Protein AF-A0A2M9QB81-F1 (afdb_monomer_lite)

Radius of gyration: 26.3 Å; chains: 1; bounding box: 69×44×76 Å

Structure (mmCIF, N/CA/C/O backbone):
data_AF-A0A2M9QB81-F1
#
_entry.id   AF-A0A2M9QB81-F1
#
loop_
_atom_site.group_PDB
_atom_site.id
_atom_site.type_symbol
_atom_site.label_atom_id
_atom_site.label_alt_id
_atom_site.label_comp_id
_atom_site.label_asym_id
_atom_site.label_entity_id
_atom_site.label_seq_id
_atom_site.pdbx_PDB_ins_code
_atom_site.Cartn_x
_atom_site.Cartn_y
_atom_site.Cartn_z
_atom_site.occupancy
_atom_site.B_iso_or_equiv
_atom_site.auth_seq_id
_atom_site.auth_comp_id
_atom_site.auth_asym_id
_atom_site.auth_atom_id
_atom_site.pdbx_PDB_model_num
ATOM 1 N N . ARG A 1 1 ? -14.649 -1.436 15.393 1.00 75.50 1 ARG A N 1
ATOM 2 C CA . ARG A 1 1 ? -15.082 -0.091 15.858 1.00 75.50 1 ARG A CA 1
ATOM 3 C C . ARG A 1 1 ? -16.187 -0.180 16.901 1.00 75.50 1 ARG A C 1
ATOM 5 O O . ARG A 1 1 ? -16.113 0.525 17.888 1.00 75.50 1 ARG A O 1
ATOM 12 N N . LEU A 1 2 ? -17.167 -1.060 16.696 1.00 81.94 2 LEU A N 1
ATOM 13 C CA . LEU A 1 2 ? -18.312 -1.219 17.592 1.00 81.94 2 LEU A CA 1
ATOM 14 C C . LEU A 1 2 ? -18.062 -2.147 18.799 1.00 81.94 2 LEU A C 1
ATOM 16 O O . LEU A 1 2 ? -18.855 -2.160 19.727 1.00 81.94 2 LEU A O 1
ATOM 20 N N . PHE A 1 3 ? -16.963 -2.905 18.811 1.00 85.12 3 PHE A N 1
ATOM 21 C CA . PHE A 1 3 ? -16.611 -3.804 19.916 1.00 85.12 3 PHE A CA 1
ATOM 22 C C . PHE A 1 3 ? -16.380 -3.049 21.229 1.00 85.12 3 PHE A C 1
ATOM 24 O O . PHE A 1 3 ? -15.648 -2.057 21.244 1.00 85.12 3 PHE A O 1
ATOM 31 N N . ASN A 1 4 ? -16.994 -3.543 22.310 1.00 84.81 4 ASN A N 1
ATOM 32 C CA . ASN A 1 4 ? -17.009 -2.948 23.651 1.00 84.81 4 ASN A CA 1
ATOM 33 C C . ASN A 1 4 ? -17.589 -1.523 23.715 1.00 84.81 4 ASN A C 1
ATOM 35 O O . ASN A 1 4 ? -17.267 -0.770 24.631 1.00 84.81 4 ASN A O 1
ATOM 39 N N . GLN A 1 5 ? -18.427 -1.136 22.751 1.00 87.12 5 GLN A N 1
ATOM 40 C CA . GLN A 1 5 ? -19.124 0.151 22.761 1.00 87.12 5 GLN A CA 1
ATOM 41 C C . GLN A 1 5 ? -20.593 -0.032 23.153 1.00 87.12 5 GLN A C 1
ATOM 43 O O . GLN A 1 5 ? -21.190 -1.075 22.877 1.00 87.12 5 GLN A O 1
ATOM 48 N N . THR A 1 6 ? -21.183 0.993 23.768 1.00 89.12 6 THR A N 1
ATOM 49 C CA . THR A 1 6 ? -22.606 1.013 24.134 1.00 89.12 6 THR A CA 1
ATOM 50 C C . THR A 1 6 ? -23.411 1.708 23.046 1.00 89.12 6 THR A C 1
ATOM 52 O O . THR A 1 6 ? -23.137 2.861 22.708 1.00 89.12 6 THR A O 1
ATOM 55 N N . ILE A 1 7 ? -24.420 1.034 22.500 1.00 90.44 7 ILE A N 1
ATOM 56 C CA . ILE A 1 7 ? -25.218 1.589 21.400 1.00 90.44 7 ILE A CA 1
ATOM 57 C C . ILE A 1 7 ? -26.216 2.633 21.928 1.00 90.44 7 ILE A C 1
ATOM 59 O O . ILE A 1 7 ? -26.860 2.425 22.958 1.00 90.44 7 ILE A O 1
ATOM 63 N N . ALA A 1 8 ? -26.367 3.748 21.208 1.00 87.75 8 ALA A N 1
ATOM 64 C CA . ALA A 1 8 ? -27.282 4.842 21.554 1.00 87.75 8 ALA A CA 1
ATOM 65 C C . ALA A 1 8 ? -28.624 4.812 20.793 1.00 87.75 8 ALA A C 1
ATOM 67 O O . ALA A 1 8 ? -29.540 5.571 21.121 1.00 87.75 8 ALA A O 1
ATOM 68 N N . GLU A 1 9 ? -28.776 3.919 19.818 1.00 87.94 9 GLU A N 1
ATOM 69 C CA . GLU A 1 9 ? -30.016 3.659 19.083 1.00 87.94 9 GLU A CA 1
ATOM 70 C C . GLU A 1 9 ? -30.376 2.165 19.067 1.00 87.94 9 GLU A C 1
ATOM 72 O O . GLU A 1 9 ? -29.519 1.300 19.202 1.00 87.94 9 GLU A O 1
ATOM 77 N N . THR A 1 10 ? -31.658 1.841 18.933 1.00 87.25 10 THR A N 1
ATOM 78 C CA . THR A 1 10 ? -32.076 0.444 18.766 1.00 87.25 10 THR A CA 1
ATOM 79 C C . THR A 1 10 ? -31.781 0.022 17.331 1.00 87.25 10 THR A C 1
ATOM 81 O O . THR A 1 10 ? -32.256 0.668 16.396 1.00 87.25 10 THR A O 1
ATOM 84 N N . LEU A 1 11 ? -31.001 -1.044 17.152 1.00 84.81 11 LEU A N 1
ATOM 85 C CA . LEU A 1 11 ? -30.723 -1.607 15.833 1.00 84.81 11 LEU A CA 1
ATOM 86 C C . LEU A 1 11 ? -31.844 -2.579 15.475 1.00 84.81 11 LEU A C 1
ATOM 88 O O . LEU A 1 11 ? -32.078 -3.557 16.188 1.00 84.81 11 LEU A O 1
ATOM 92 N N . VAL A 1 12 ? -32.533 -2.283 14.380 1.00 83.81 12 VAL A N 1
ATOM 93 C CA . VAL A 1 12 ? -33.692 -3.033 13.896 1.00 83.81 12 VAL A CA 1
ATOM 94 C C . VAL A 1 12 ? -33.377 -3.548 12.501 1.00 83.81 12 VAL A C 1
ATOM 96 O O . VAL A 1 12 ? -32.765 -2.831 11.706 1.00 83.81 12 VAL A O 1
ATOM 99 N N . ASP A 1 13 ? -33.784 -4.780 12.217 1.00 80.12 13 ASP A N 1
ATOM 100 C CA . ASP A 1 13 ? -33.736 -5.327 10.865 1.00 80.12 13 ASP A CA 1
ATOM 101 C C . ASP A 1 13 ? -34.737 -4.570 9.964 1.00 80.12 13 ASP A C 1
ATOM 103 O O . ASP A 1 13 ? -35.932 -4.530 10.282 1.00 80.12 13 ASP A O 1
ATOM 107 N N . PRO A 1 14 ? -34.286 -3.948 8.858 1.00 74.88 14 PRO A N 1
ATOM 108 C CA . PRO A 1 14 ? -35.162 -3.201 7.961 1.00 74.88 14 PRO A CA 1
ATOM 109 C C . PRO A 1 14 ? -36.231 -4.057 7.259 1.00 74.88 14 PRO A C 1
ATOM 111 O O . PRO A 1 14 ? -37.248 -3.497 6.850 1.00 74.88 14 PRO A O 1
ATOM 114 N N . GLU A 1 15 ? -36.047 -5.377 7.116 1.00 75.56 15 GLU A N 1
ATOM 115 C CA . GLU A 1 15 ? -37.027 -6.257 6.459 1.00 75.56 15 GLU A CA 1
ATOM 116 C C . GLU A 1 15 ? -38.029 -6.873 7.440 1.00 75.56 15 GLU A C 1
ATOM 118 O O . GLU A 1 15 ? -39.235 -6.873 7.182 1.00 75.56 15 GLU A O 1
ATOM 123 N N . THR A 1 16 ? -37.543 -7.418 8.557 1.00 78.38 16 THR A N 1
ATOM 124 C CA . THR A 1 16 ? -38.387 -8.150 9.519 1.00 78.38 16 THR A CA 1
ATOM 125 C C . THR A 1 16 ? -38.951 -7.255 10.621 1.00 78.38 16 THR A C 1
ATOM 127 O O . THR A 1 16 ? -39.954 -7.603 11.246 1.00 78.38 16 THR A O 1
ATOM 130 N N . GLY A 1 17 ? -38.336 -6.093 10.865 1.00 77.69 17 GLY A N 1
ATOM 131 C CA . GLY A 1 17 ? -38.674 -5.225 11.991 1.00 77.69 17 GLY A CA 1
ATOM 132 C C . GLY A 1 17 ? -38.262 -5.799 13.351 1.00 77.69 17 GLY A C 1
ATOM 133 O O . GLY A 1 17 ? -38.634 -5.238 14.384 1.00 77.69 17 GLY A O 1
ATOM 134 N N . GLU A 1 18 ? -37.515 -6.907 13.379 1.00 81.75 18 GLU A N 1
ATOM 135 C CA . GLU A 1 18 ? -37.026 -7.502 14.618 1.00 81.75 18 GLU A CA 1
ATOM 136 C C . GLU A 1 18 ? -35.927 -6.638 15.247 1.00 81.75 18 GLU A C 1
ATOM 138 O O . GLU A 1 18 ? -35.040 -6.103 14.574 1.00 81.75 18 GLU A O 1
ATOM 143 N N . ILE A 1 19 ? -35.982 -6.499 16.573 1.00 83.44 19 ILE A N 1
ATOM 144 C CA . ILE A 1 19 ? -34.957 -5.790 17.339 1.00 83.44 19 ILE A CA 1
ATOM 145 C C . ILE A 1 19 ? -33.743 -6.706 17.460 1.00 83.44 19 ILE A C 1
ATOM 147 O O . ILE A 1 19 ? -33.761 -7.696 18.190 1.00 83.44 19 ILE A O 1
ATOM 151 N N . LEU A 1 20 ? -32.669 -6.348 16.763 1.00 81.94 20 LEU A N 1
ATOM 152 C CA . LEU A 1 20 ? -31.406 -7.078 16.819 1.00 81.94 20 LEU A CA 1
ATOM 153 C C . LEU A 1 20 ? -30.617 -6.695 18.071 1.00 81.94 20 LEU A C 1
ATOM 155 O O . LEU A 1 20 ? -30.036 -7.561 18.729 1.00 81.94 20 LEU A O 1
ATOM 159 N N . VAL A 1 21 ? -30.614 -5.401 18.413 1.00 84.12 21 VAL A N 1
ATOM 160 C CA . VAL A 1 21 ? -30.001 -4.893 19.645 1.00 84.12 21 VAL A CA 1
ATOM 161 C C . VAL A 1 21 ? -30.782 -3.722 20.215 1.00 84.12 21 VAL A C 1
ATOM 163 O O . VAL A 1 21 ? -31.077 -2.753 19.515 1.00 84.12 21 VAL A O 1
ATOM 166 N N . GLU A 1 22 ? -31.047 -3.780 21.516 1.00 87.00 22 GLU A N 1
ATOM 167 C CA . GLU A 1 22 ? -31.675 -2.692 22.256 1.00 87.00 22 GLU A CA 1
ATOM 168 C C . GLU A 1 22 ? -30.690 -1.561 22.570 1.00 87.00 22 GLU A C 1
ATOM 170 O O . GLU A 1 22 ? -29.509 -1.782 22.871 1.00 87.00 22 GLU A O 1
ATOM 175 N N . LYS A 1 23 ? -31.205 -0.329 22.558 1.00 89.25 23 LYS A N 1
ATOM 176 C CA . LYS A 1 23 ? -30.485 0.857 23.023 1.00 89.25 23 LYS A CA 1
ATOM 177 C C . LYS A 1 23 ? -29.924 0.638 24.435 1.00 89.25 23 LYS A C 1
ATOM 179 O O . LYS A 1 23 ? -30.629 0.181 25.327 1.00 89.25 23 LYS A O 1
ATOM 184 N N . GLY A 1 24 ? -28.666 1.020 24.649 1.00 84.19 24 GLY A N 1
ATOM 185 C CA . GLY A 1 24 ? -27.976 0.876 25.934 1.00 84.19 24 GLY A CA 1
ATOM 186 C C . GLY A 1 24 ? -27.266 -0.467 26.127 1.00 84.19 24 GLY A C 1
ATOM 187 O O . GLY A 1 24 ? -26.578 -0.645 27.130 1.00 84.19 24 GLY A O 1
ATOM 188 N N . THR A 1 25 ? -27.373 -1.394 25.172 1.00 87.19 25 THR A N 1
ATOM 189 C CA . THR A 1 25 ? -26.645 -2.668 25.224 1.00 87.19 25 THR A CA 1
ATOM 190 C C . THR A 1 25 ? -25.172 -2.465 24.867 1.00 87.19 25 THR A C 1
ATOM 192 O O . THR A 1 25 ? -24.841 -1.747 23.917 1.00 87.19 25 THR A O 1
ATOM 195 N N . VAL A 1 26 ? -24.282 -3.126 25.611 1.00 87.81 26 VAL A N 1
ATOM 196 C CA . VAL A 1 26 ? -22.847 -3.195 25.300 1.00 87.81 26 VAL A CA 1
ATOM 197 C C . VAL A 1 26 ? -22.604 -4.270 24.242 1.00 87.81 26 VAL A C 1
ATOM 199 O O . VAL A 1 26 ? -23.099 -5.395 24.336 1.00 87.81 26 VAL A O 1
ATOM 202 N N . LEU A 1 27 ? -21.840 -3.922 23.210 1.00 86.19 27 LEU A N 1
ATOM 203 C CA . LEU A 1 27 ? -21.525 -4.823 22.108 1.00 86.19 27 LEU A CA 1
ATOM 204 C C . LEU A 1 27 ? -20.349 -5.748 22.427 1.00 86.19 27 LEU A C 1
ATOM 206 O O . LEU A 1 27 ? -19.190 -5.458 22.117 1.00 86.19 27 LEU A O 1
ATOM 210 N N . ASP A 1 28 ? -20.687 -6.899 22.997 1.00 87.69 28 ASP A N 1
ATOM 211 C CA . ASP A 1 28 ? -19.790 -8.038 23.152 1.00 87.69 28 ASP A CA 1
ATOM 212 C C . ASP A 1 28 ? -19.596 -8.807 21.835 1.00 87.69 28 ASP A C 1
ATOM 214 O O . ASP A 1 28 ? -20.345 -8.679 20.867 1.00 87.69 28 ASP A O 1
ATOM 218 N N . ARG A 1 29 ? -18.614 -9.715 21.812 1.00 86.19 29 ARG A N 1
ATOM 219 C CA . ARG A 1 29 ? -18.322 -10.546 20.631 1.00 86.19 29 ARG A CA 1
ATOM 220 C C . ARG A 1 29 ? -19.540 -11.339 20.140 1.00 86.19 29 ARG A C 1
ATOM 222 O O . ARG A 1 29 ? -19.782 -11.409 18.947 1.00 86.19 29 ARG A O 1
ATOM 229 N N . ARG A 1 30 ? -20.346 -11.878 21.062 1.00 85.94 30 ARG A N 1
ATOM 230 C CA . ARG A 1 30 ? -21.544 -12.670 20.729 1.00 85.94 30 ARG A CA 1
ATOM 231 C C . ARG A 1 30 ? -22.653 -11.845 20.085 1.00 85.94 30 ARG A C 1
ATOM 233 O O . ARG A 1 30 ? -23.376 -12.372 19.248 1.00 85.94 30 ARG A O 1
ATOM 240 N N . THR A 1 31 ? -22.847 -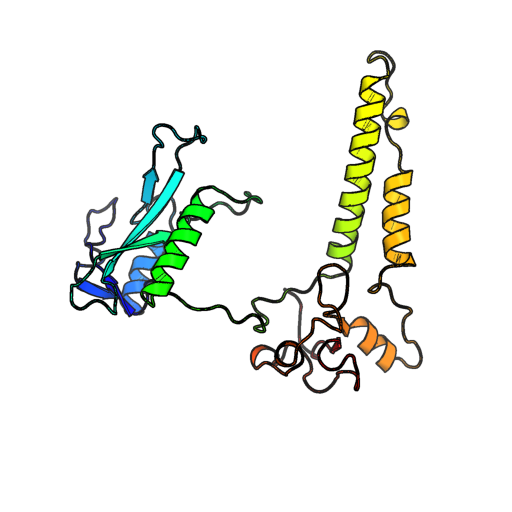10.602 20.524 1.00 84.19 31 THR A N 1
ATOM 241 C CA . THR A 1 31 ? -23.852 -9.719 19.924 1.00 84.19 31 THR A CA 1
ATOM 242 C C . THR A 1 31 ? -23.349 -9.213 18.580 1.00 84.19 31 THR A C 1
ATOM 244 O O . THR A 1 31 ? -24.099 -9.244 17.616 1.00 84.19 31 THR A O 1
ATOM 247 N N . LEU A 1 32 ? -22.062 -8.884 18.462 1.00 84.00 32 LEU A N 1
ATOM 248 C CA . LEU A 1 32 ? -21.451 -8.519 17.183 1.00 84.00 32 LEU A CA 1
ATOM 249 C C . LEU A 1 32 ? -21.516 -9.623 16.131 1.00 84.00 32 LEU A C 1
ATOM 251 O O . LEU A 1 32 ? -21.903 -9.330 15.008 1.00 84.00 32 LEU A O 1
ATOM 255 N N . ASP A 1 33 ? -21.225 -10.875 16.488 1.00 84.25 33 ASP A N 1
ATOM 256 C CA . ASP A 1 33 ? -21.319 -12.007 15.554 1.00 84.25 33 ASP A CA 1
ATOM 257 C C . ASP A 1 33 ? -22.746 -12.188 15.001 1.00 84.25 33 ASP A C 1
ATOM 259 O O . ASP A 1 33 ? -22.918 -12.647 13.876 1.00 84.25 33 ASP A O 1
ATOM 263 N N . LYS A 1 34 ? -23.778 -11.782 15.757 1.00 83.56 34 LYS A N 1
ATOM 264 C CA . LYS A 1 34 ? -25.171 -11.785 15.281 1.00 83.56 34 LYS A CA 1
ATOM 265 C C . LYS A 1 34 ? -25.481 -10.635 14.324 1.00 83.56 34 LYS A C 1
ATOM 267 O O . LYS A 1 34 ? -26.315 -10.807 13.446 1.00 83.56 34 LYS A O 1
ATOM 272 N N . ILE A 1 35 ? -24.860 -9.473 14.517 1.00 82.38 35 ILE A N 1
ATOM 273 C CA . ILE A 1 35 ? -25.171 -8.243 13.770 1.00 82.38 35 ILE A CA 1
ATOM 274 C C . ILE A 1 35 ? -24.294 -8.120 12.518 1.00 82.38 35 ILE A C 1
ATOM 276 O O . ILE A 1 35 ? -24.725 -7.519 11.544 1.00 82.38 35 ILE A O 1
ATOM 280 N N . LEU A 1 36 ? -23.088 -8.700 12.519 1.00 82.12 36 LEU A N 1
ATOM 281 C CA . LEU A 1 36 ? -22.122 -8.647 11.413 1.00 82.12 36 LEU A CA 1
ATOM 282 C C . LEU A 1 36 ? -22.736 -8.957 10.035 1.00 82.12 36 LEU A C 1
ATOM 284 O O . LEU A 1 36 ? -22.554 -8.132 9.140 1.00 82.12 36 LEU A O 1
ATOM 288 N N . PRO A 1 37 ? -23.534 -10.033 9.858 1.00 81.50 37 PRO A N 1
ATOM 289 C CA . PRO A 1 37 ? -24.179 -10.313 8.573 1.00 81.50 37 PRO A CA 1
ATOM 290 C C . PRO A 1 37 ? -25.080 -9.169 8.086 1.00 81.50 37 PRO A C 1
ATOM 292 O O . PRO A 1 37 ? -25.107 -8.860 6.901 1.00 81.50 37 PRO A O 1
ATOM 295 N N . TYR A 1 38 ? -25.768 -8.495 9.010 1.00 80.38 38 TYR A N 1
ATOM 296 C CA . TYR A 1 38 ? -26.649 -7.363 8.720 1.00 80.38 38 TYR A CA 1
ATOM 297 C C . TYR A 1 38 ? -25.905 -6.027 8.592 1.00 80.38 38 TYR A C 1
ATOM 299 O O . TYR A 1 38 ? -26.511 -5.020 8.244 1.00 80.38 38 TYR A O 1
ATOM 307 N N . LEU A 1 39 ? -24.614 -5.964 8.924 1.00 77.88 39 LEU A N 1
ATOM 308 C CA . LEU A 1 39 ? -23.788 -4.778 8.675 1.00 77.88 39 LEU A CA 1
ATOM 309 C C . LEU A 1 39 ? -23.098 -4.850 7.321 1.00 77.88 39 LEU A C 1
ATOM 311 O O . LEU A 1 39 ? -22.909 -3.801 6.715 1.00 77.88 39 LEU A O 1
ATOM 315 N N . GLU A 1 40 ? -22.721 -6.057 6.896 1.00 75.06 40 GLU A N 1
ATOM 316 C CA . GLU A 1 40 ? -21.954 -6.327 5.677 1.00 75.06 40 GLU A CA 1
ATOM 317 C C . GLU A 1 40 ? -22.821 -6.432 4.419 1.00 75.06 40 GLU A C 1
ATOM 319 O O . GLU A 1 40 ? -22.333 -6.165 3.322 1.00 75.06 40 GLU A O 1
ATOM 324 N N . ASP A 1 41 ? -24.099 -6.795 4.552 1.00 71.50 41 ASP A N 1
ATOM 325 C CA . ASP A 1 41 ? -25.004 -6.877 3.408 1.00 71.50 41 ASP A CA 1
ATOM 326 C C . ASP A 1 41 ? -25.420 -5.472 2.945 1.00 71.50 41 ASP A C 1
ATOM 328 O O . ASP A 1 41 ? -26.253 -4.809 3.563 1.00 71.50 41 ASP A O 1
ATOM 332 N N . SER A 1 42 ? -24.853 -5.011 1.830 1.00 61.06 42 SER A N 1
ATOM 333 C CA . SER A 1 42 ? -25.139 -3.698 1.239 1.00 61.06 42 SER A CA 1
ATOM 334 C C . SER A 1 42 ? -26.583 -3.536 0.759 1.00 61.06 42 SER A C 1
ATOM 336 O O . SER A 1 42 ? -27.043 -2.407 0.591 1.00 61.06 42 SER A O 1
ATOM 338 N N . SER A 1 43 ? -27.320 -4.637 0.577 1.00 57.97 43 SER A N 1
ATOM 339 C CA . SER A 1 43 ? -28.720 -4.615 0.141 1.00 57.97 43 SER A CA 1
ATOM 340 C C . SER A 1 43 ? -29.729 -4.577 1.296 1.00 57.97 43 SER A C 1
ATOM 342 O O . SER A 1 43 ? -30.829 -4.053 1.126 1.00 57.97 43 SER A O 1
ATOM 344 N N . LYS A 1 44 ? -29.347 -5.081 2.478 1.00 59.19 44 LYS A N 1
ATOM 345 C CA . LYS A 1 44 ? -30.213 -5.240 3.670 1.00 59.19 44 LYS A CA 1
ATOM 346 C C . LYS A 1 44 ? -29.631 -4.601 4.927 1.00 59.19 44 LYS A C 1
ATOM 348 O O . LYS A 1 44 ? -30.041 -4.894 6.050 1.00 59.19 44 LYS A O 1
ATOM 353 N N . GLY A 1 45 ? -28.625 -3.764 4.732 1.00 64.88 45 GLY A N 1
ATOM 354 C CA . GLY A 1 45 ? -27.739 -3.377 5.800 1.00 64.88 45 GLY A CA 1
ATOM 355 C C . GLY A 1 45 ? -28.367 -2.404 6.789 1.00 64.88 45 GLY A C 1
ATOM 356 O O . GLY A 1 45 ? -29.100 -1.478 6.432 1.00 64.88 45 GLY A O 1
ATOM 357 N N . ILE A 1 46 ? -28.028 -2.565 8.063 1.00 71.75 46 ILE A N 1
ATOM 358 C CA . ILE A 1 46 ? -28.462 -1.658 9.126 1.00 71.75 46 ILE A CA 1
ATOM 359 C C . ILE A 1 46 ? -27.709 -0.329 9.006 1.00 71.75 46 ILE A C 1
ATOM 361 O O . ILE A 1 46 ? -26.490 -0.294 8.811 1.00 71.75 46 ILE A O 1
ATOM 365 N N . GLY A 1 47 ? -28.433 0.779 9.180 1.00 72.81 47 GLY A N 1
ATOM 366 C CA . GLY A 1 47 ? -27.842 2.112 9.324 1.00 72.81 47 GLY A CA 1
ATOM 367 C C . GLY A 1 47 ? -27.432 2.784 8.013 1.00 72.81 47 GLY A C 1
ATOM 368 O O . GLY A 1 47 ? -26.763 3.816 8.059 1.00 72.81 47 GLY A O 1
ATOM 369 N N . TYR A 1 48 ? -27.831 2.248 6.858 1.00 82.38 48 TYR A N 1
ATOM 370 C CA . TYR A 1 48 ? -27.608 2.899 5.569 1.00 82.38 48 TYR A CA 1
ATOM 371 C C . TYR A 1 48 ? -28.479 4.148 5.443 1.00 82.38 48 TYR A C 1
ATOM 373 O O . TYR A 1 48 ? -29.682 4.135 5.711 1.00 82.38 48 TYR A O 1
ATOM 381 N N . ARG A 1 49 ? -27.852 5.257 5.061 1.00 81.81 49 ARG A N 1
ATOM 382 C CA . ARG A 1 49 ? -28.506 6.543 4.838 1.00 81.81 49 ARG A CA 1
ATOM 383 C C . ARG A 1 49 ? -27.990 7.148 3.547 1.00 81.81 49 ARG A C 1
ATOM 385 O O . ARG A 1 49 ? -26.782 7.264 3.347 1.00 81.81 49 ARG A O 1
ATOM 392 N N . THR A 1 50 ? -28.922 7.576 2.710 1.00 83.81 50 THR A N 1
ATOM 393 C CA . THR A 1 50 ? -28.629 8.320 1.489 1.00 83.81 50 THR A CA 1
ATOM 394 C C . THR A 1 50 ? -28.647 9.804 1.816 1.00 83.81 50 THR A C 1
ATOM 396 O O . THR A 1 50 ? -29.647 10.328 2.307 1.00 83.81 50 THR A O 1
ATOM 399 N N . LEU A 1 51 ? -27.519 10.473 1.608 1.00 79.94 51 LEU A N 1
ATOM 400 C CA . LEU A 1 51 ? -27.381 11.906 1.805 1.00 79.94 51 LEU A CA 1
ATOM 401 C C . LEU A 1 51 ? -27.510 12.615 0.459 1.00 79.94 51 LEU A C 1
ATOM 403 O O . LEU A 1 51 ? -26.573 12.610 -0.340 1.00 79.94 51 LEU A O 1
ATOM 407 N N . SER A 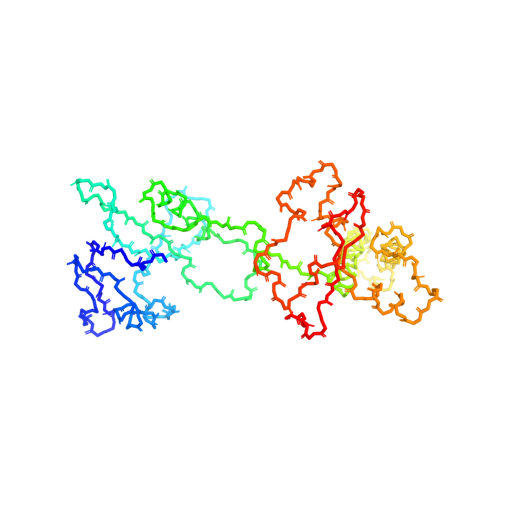1 52 ? -28.653 13.263 0.254 1.00 77.44 52 SER A N 1
ATOM 408 C CA . SER A 1 52 ? -28.865 14.200 -0.846 1.00 77.44 52 SER A CA 1
ATOM 409 C C . SER A 1 52 ? -28.257 15.555 -0.491 1.00 77.44 52 SER A C 1
ATOM 411 O O . SER A 1 52 ? -28.631 16.169 0.517 1.00 77.44 52 SER A O 1
ATOM 413 N N . GLN A 1 53 ? -27.303 16.028 -1.290 1.00 68.75 53 GLN A N 1
ATOM 414 C CA . GLN A 1 53 ? -26.631 17.303 -1.043 1.00 68.75 53 GLN A CA 1
ATOM 415 C C . GLN A 1 53 ? -27.482 18.467 -1.563 1.00 68.75 53 GLN A C 1
ATOM 417 O O . GLN A 1 53 ? -27.926 18.465 -2.705 1.00 68.75 53 GLN A O 1
ATOM 422 N N . VAL A 1 54 ? -27.675 19.502 -0.742 1.00 67.25 54 VAL A N 1
ATOM 423 C CA . VAL A 1 54 ? -28.314 20.756 -1.171 1.00 67.25 54 VAL A CA 1
ATOM 424 C C . VAL A 1 54 ? -27.233 21.829 -1.274 1.00 67.25 54 VAL A C 1
ATOM 426 O O . VAL A 1 54 ? -26.667 22.233 -0.261 1.00 67.25 54 VAL A O 1
ATOM 429 N N . GLY A 1 55 ? -26.927 22.275 -2.497 1.00 67.44 55 GLY A N 1
ATOM 430 C CA . GLY A 1 55 ? -25.881 23.277 -2.758 1.00 67.44 55 GLY A CA 1
ATOM 431 C C . GLY A 1 55 ? -24.444 22.734 -2.741 1.00 67.44 55 GLY A C 1
ATOM 432 O O . GLY A 1 55 ? -23.506 23.509 -2.562 1.00 67.44 55 GLY A O 1
ATOM 433 N N . GLY A 1 56 ? -24.274 21.416 -2.891 1.00 66.56 56 GLY A N 1
ATOM 434 C CA . GLY A 1 56 ? -22.971 20.761 -3.029 1.00 66.56 56 GLY A CA 1
ATOM 435 C C . GLY A 1 56 ? -22.400 20.852 -4.449 1.00 66.56 56 GLY A C 1
ATOM 436 O O . GLY A 1 56 ? -23.099 21.201 -5.395 1.00 66.56 56 GLY A O 1
ATOM 437 N N . VAL A 1 57 ? -21.109 20.536 -4.590 1.00 69.62 57 VAL A N 1
ATOM 438 C CA . VAL A 1 57 ? -20.423 20.423 -5.898 1.00 69.62 57 VAL A CA 1
ATOM 439 C C . VAL A 1 57 ? -20.725 19.079 -6.571 1.00 69.62 57 VAL A C 1
ATOM 441 O O . VAL A 1 57 ? -20.586 18.947 -7.781 1.00 69.62 57 VAL A O 1
ATOM 444 N N . LEU A 1 58 ? -21.104 18.075 -5.780 1.00 71.81 58 LEU A N 1
ATOM 445 C CA . LEU A 1 58 ? -21.459 16.749 -6.266 1.00 71.81 58 LEU A CA 1
ATOM 446 C C . LEU A 1 58 ? -22.942 16.723 -6.629 1.00 71.81 58 LEU A C 1
ATOM 448 O O . LEU A 1 58 ? -23.778 17.171 -5.846 1.00 71.81 58 LEU A O 1
ATOM 452 N N . GLU A 1 59 ? -23.231 16.194 -7.812 1.00 70.00 59 GLU A N 1
ATOM 453 C CA . GLU A 1 59 ? -24.596 16.039 -8.324 1.00 70.00 59 GLU A CA 1
ATOM 454 C C . GLU A 1 59 ? -25.234 14.722 -7.857 1.00 70.00 59 GLU A C 1
ATOM 456 O O . GLU A 1 59 ? -26.455 14.641 -7.751 1.00 70.00 59 GLU A O 1
ATOM 461 N N . ASP A 1 60 ? -24.410 13.723 -7.521 1.00 82.12 60 ASP A N 1
ATOM 462 C CA . ASP A 1 60 ? -24.861 12.392 -7.118 1.00 82.12 60 ASP A CA 1
ATOM 463 C C . ASP A 1 60 ? -25.079 12.271 -5.602 1.00 82.12 60 ASP A C 1
ATOM 465 O O . ASP A 1 60 ? -24.334 12.822 -4.779 1.00 82.12 60 ASP A O 1
ATOM 469 N N . ASP A 1 61 ? -26.083 11.474 -5.236 1.00 83.75 61 ASP A N 1
ATOM 470 C CA . ASP A 1 61 ? -26.371 11.115 -3.853 1.00 83.75 61 ASP A CA 1
ATOM 471 C C . ASP A 1 61 ? -25.260 10.238 -3.257 1.00 83.75 61 ASP A C 1
ATOM 473 O O . ASP A 1 61 ? -24.725 9.334 -3.901 1.00 83.75 61 ASP A O 1
ATOM 477 N N . VAL A 1 62 ? -24.935 10.472 -1.981 1.00 85.12 62 VAL A N 1
ATOM 478 C CA . VAL A 1 62 ? -23.888 9.716 -1.277 1.00 85.12 62 VAL A CA 1
ATOM 479 C C . VAL A 1 62 ? -24.518 8.781 -0.257 1.00 85.12 62 VAL A C 1
ATOM 481 O O . VAL A 1 62 ? -25.162 9.219 0.696 1.00 85.12 62 VAL A O 1
ATOM 484 N N . THR A 1 63 ? -24.289 7.483 -0.416 1.00 86.50 63 THR A N 1
ATOM 485 C CA . THR A 1 63 ? -24.689 6.468 0.561 1.00 86.50 63 THR A CA 1
ATOM 486 C C . THR A 1 63 ? -23.620 6.313 1.635 1.00 86.50 63 THR A C 1
ATOM 488 O O . THR A 1 63 ? -22.458 6.048 1.331 1.00 86.50 63 THR A O 1
ATOM 491 N N . ILE A 1 64 ? -24.010 6.446 2.901 1.00 87.69 64 ILE A N 1
ATOM 492 C CA . ILE A 1 64 ? -23.146 6.180 4.055 1.00 87.69 64 ILE A CA 1
ATOM 493 C C . ILE A 1 64 ? -23.830 5.214 5.016 1.00 87.69 64 ILE A C 1
ATOM 495 O O . ILE A 1 64 ? -25.054 5.185 5.114 1.00 87.69 64 ILE A O 1
ATOM 499 N N . GLN A 1 65 ? -23.040 4.468 5.780 1.00 88.62 65 GLN A N 1
ATOM 500 C CA . GLN A 1 65 ? -23.546 3.699 6.914 1.00 88.62 65 GLN A CA 1
ATOM 501 C C . GLN A 1 65 ? -23.282 4.501 8.190 1.00 88.62 65 GLN A C 1
ATOM 503 O O . GLN A 1 65 ? -22.160 4.945 8.402 1.00 88.62 65 GLN A O 1
ATOM 508 N N . SER A 1 66 ? -24.281 4.739 9.034 1.00 89.19 66 SER A N 1
ATOM 509 C CA . SER A 1 66 ? -24.123 5.522 10.264 1.00 89.19 66 SER A CA 1
ATOM 510 C C . SER A 1 66 ? -24.803 4.831 11.434 1.00 89.19 66 SER A C 1
ATOM 512 O O . SER A 1 66 ? -25.993 4.529 11.355 1.00 89.19 66 SER A O 1
ATOM 514 N N . ILE A 1 67 ? -24.043 4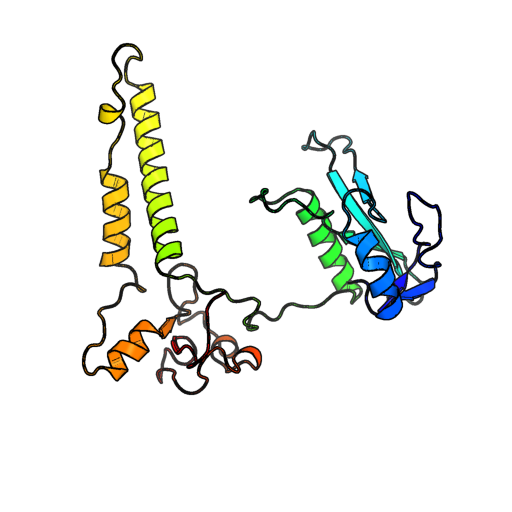.603 12.507 1.00 89.50 67 ILE A N 1
ATOM 515 C CA . ILE A 1 67 ? -24.519 3.982 13.748 1.00 89.50 67 ILE A CA 1
ATOM 516 C C . ILE A 1 67 ? -24.200 4.891 14.928 1.00 89.50 67 ILE A C 1
ATOM 518 O O . ILE A 1 67 ? -23.072 5.370 15.068 1.00 89.50 67 ILE A O 1
ATOM 522 N N . LYS A 1 68 ? -25.180 5.106 15.803 1.00 91.00 68 LYS A N 1
ATOM 523 C CA . LYS A 1 68 ? -25.016 5.925 17.006 1.00 91.00 68 LYS A CA 1
ATOM 524 C C . LYS A 1 68 ? -24.538 5.116 18.202 1.00 91.00 68 LYS A C 1
ATOM 526 O O . LYS A 1 68 ? -25.151 4.117 18.577 1.00 91.00 68 LYS A O 1
ATOM 531 N N . ILE A 1 69 ? -23.505 5.608 18.877 1.00 90.94 69 ILE A N 1
ATOM 532 C CA . ILE A 1 69 ? -23.030 5.053 20.149 1.00 90.94 69 ILE A CA 1
ATOM 533 C C . ILE A 1 69 ? -22.898 6.145 21.209 1.00 90.94 69 ILE A C 1
ATOM 535 O O . ILE A 1 69 ? -22.858 7.335 20.894 1.00 90.94 69 ILE A O 1
ATOM 539 N N . TYR A 1 70 ? -22.802 5.735 22.467 1.00 90.12 70 TYR A N 1
ATOM 540 C CA . TYR A 1 70 ? -22.427 6.622 23.560 1.00 90.12 70 TYR A CA 1
ATOM 541 C C . TYR A 1 70 ? -20.908 6.763 23.643 1.00 90.12 70 TYR A C 1
ATOM 543 O O . TYR A 1 70 ? -20.185 5.768 23.606 1.00 90.12 70 TYR A O 1
ATOM 551 N N . ALA A 1 71 ? -20.419 7.998 23.771 1.00 85.94 71 ALA A N 1
ATOM 552 C CA . ALA A 1 71 ? -18.999 8.261 23.966 1.00 85.94 71 ALA A CA 1
ATOM 553 C C . ALA A 1 71 ? -18.520 7.668 25.312 1.00 85.94 71 ALA A C 1
ATOM 555 O O . ALA A 1 71 ? -19.057 8.048 26.354 1.00 85.94 71 ALA A O 1
ATOM 556 N N . PRO A 1 72 ? -17.482 6.807 25.338 1.00 81.38 72 PRO A N 1
ATOM 557 C CA . PRO A 1 72 ? -17.037 6.128 26.564 1.00 81.38 72 PRO A CA 1
ATOM 558 C C . PRO A 1 72 ? -16.559 7.058 27.684 1.00 81.38 72 PRO A C 1
ATOM 560 O O . PRO A 1 72 ? -16.564 6.679 28.851 1.00 81.38 72 PRO A O 1
ATOM 563 N N . LYS A 1 73 ? -16.089 8.257 27.323 1.00 70.69 73 LYS A N 1
ATOM 564 C CA . LYS A 1 73 ? -15.393 9.186 28.224 1.00 70.69 73 LYS A CA 1
ATOM 565 C C . LYS A 1 73 ? -16.266 10.351 28.709 1.00 70.69 73 LYS A C 1
ATOM 567 O O . LYS A 1 73 ? -15.776 11.189 29.457 1.00 70.69 73 LYS A O 1
ATOM 572 N N . ASP A 1 74 ? -17.516 10.447 28.258 1.00 72.12 74 ASP A N 1
ATOM 573 C CA . ASP A 1 74 ? -18.376 11.594 28.560 1.00 72.12 74 ASP A CA 1
ATOM 574 C C . ASP A 1 74 ? -19.409 11.233 29.639 1.00 72.12 74 ASP A C 1
ATOM 576 O O . ASP A 1 74 ? -20.293 10.404 29.411 1.00 72.12 74 ASP A O 1
ATOM 580 N N . GLU A 1 75 ? -19.317 11.866 30.814 1.00 63.06 75 GLU A N 1
ATOM 581 C CA . GLU A 1 75 ? -20.289 11.701 31.911 1.00 63.06 75 GLU A CA 1
ATOM 582 C C . GLU A 1 75 ? -21.705 12.131 31.488 1.00 63.06 75 GLU A C 1
ATOM 584 O O . GLU A 1 75 ? -22.694 11.660 32.047 1.00 63.06 75 GLU A O 1
ATOM 589 N N . ALA A 1 76 ? -21.813 12.972 30.453 1.00 67.06 76 ALA A N 1
ATOM 590 C CA . ALA A 1 76 ? -23.076 13.459 29.911 1.00 67.06 76 ALA A CA 1
ATOM 591 C C . ALA A 1 76 ? -23.761 12.498 28.915 1.00 67.06 76 ALA A C 1
ATOM 593 O O . ALA A 1 76 ? -24.738 12.897 28.284 1.00 67.06 76 ALA A O 1
ATOM 594 N N . GLN A 1 77 ? -23.267 11.261 28.735 1.00 73.12 77 GLN A N 1
ATOM 595 C CA . GLN A 1 77 ? -23.802 10.292 27.759 1.00 73.12 77 GLN A CA 1
ATOM 596 C C . GLN A 1 77 ? -23.952 10.893 26.352 1.00 73.12 77 GLN A C 1
ATOM 598 O O . GLN A 1 77 ? -24.985 10.760 25.690 1.00 73.12 77 GLN A O 1
ATOM 603 N N . LYS A 1 78 ? -22.917 11.590 25.878 1.00 84.81 78 LYS A N 1
ATOM 604 C CA . LYS A 1 78 ? -22.950 12.219 24.559 1.00 84.81 78 LYS A CA 1
ATOM 605 C C . LYS A 1 78 ? -23.070 11.163 23.457 1.00 84.81 78 LYS A C 1
ATOM 607 O O . LYS A 1 78 ? -22.243 10.255 23.365 1.00 84.81 78 LYS A O 1
ATOM 612 N N . GLU A 1 79 ? -24.085 11.308 22.607 1.00 89.88 79 GLU A N 1
ATOM 613 C CA . GLU A 1 79 ? -24.259 10.478 21.414 1.00 89.88 79 GLU A CA 1
ATOM 614 C C . GLU A 1 79 ? -23.262 10.909 20.327 1.00 89.88 79 GLU A C 1
ATOM 616 O O . GLU A 1 79 ? -23.166 12.091 19.983 1.00 89.88 79 GLU A O 1
ATOM 621 N N . ILE A 1 80 ? -22.525 9.946 19.776 1.00 89.94 80 ILE A N 1
ATOM 622 C CA . ILE A 1 80 ? -21.602 10.141 18.654 1.00 89.94 80 ILE A CA 1
ATOM 623 C C . ILE A 1 80 ? -21.980 9.218 17.495 1.00 89.94 80 ILE A C 1
ATOM 625 O O . ILE A 1 80 ? -22.479 8.110 17.695 1.00 89.94 80 ILE A O 1
ATOM 629 N N . ASN A 1 81 ? -21.726 9.683 16.271 1.00 90.50 81 ASN A N 1
ATOM 630 C CA . ASN A 1 81 ? -22.022 8.935 15.054 1.00 90.50 81 ASN A CA 1
ATOM 631 C C . ASN A 1 81 ? -20.756 8.225 14.561 1.00 90.50 81 ASN A C 1
ATOM 633 O O . ASN A 1 81 ? -19.744 8.860 14.250 1.00 90.50 81 ASN A O 1
ATOM 637 N N . ILE A 1 82 ? -20.825 6.906 14.425 1.00 90.12 82 ILE A N 1
ATOM 638 C CA . ILE A 1 82 ? -19.822 6.120 13.714 1.00 90.12 82 ILE A CA 1
ATOM 639 C C . ILE A 1 82 ? -20.266 6.005 12.267 1.00 90.12 82 ILE A C 1
ATOM 641 O O . ILE A 1 82 ? -21.235 5.314 11.968 1.00 90.12 82 ILE A O 1
ATOM 645 N N . ILE A 1 83 ? -19.523 6.669 11.385 1.00 90.00 83 ILE A N 1
ATOM 646 C CA . ILE A 1 83 ? -19.753 6.622 9.944 1.00 90.00 83 ILE A CA 1
ATOM 647 C C . ILE A 1 83 ? -18.842 5.556 9.319 1.00 90.00 83 ILE A C 1
ATOM 649 O O . ILE A 1 83 ? -17.640 5.478 9.603 1.00 90.00 83 ILE A O 1
ATOM 653 N N . GLY A 1 84 ? -19.446 4.709 8.497 1.00 87.12 84 GLY A N 1
ATOM 654 C CA . GLY A 1 84 ? -18.841 3.669 7.688 1.00 87.12 84 GLY A CA 1
ATOM 655 C C . GLY A 1 84 ? -19.068 3.931 6.201 1.00 87.12 84 GLY A C 1
ATOM 656 O O . GLY A 1 84 ? -20.014 4.606 5.794 1.00 87.12 84 GLY A O 1
ATOM 657 N N . ASN A 1 85 ? -18.192 3.344 5.393 1.00 86.69 85 ASN A N 1
ATOM 658 C CA . ASN A 1 85 ? -18.076 3.601 3.961 1.00 86.69 85 ASN A CA 1
ATOM 659 C C . ASN A 1 85 ? -19.039 2.766 3.090 1.00 86.69 85 ASN A C 1
ATOM 661 O O . ASN A 1 85 ? -18.759 2.521 1.927 1.00 86.69 85 ASN A O 1
ATOM 665 N N . ALA A 1 86 ? -20.138 2.266 3.663 1.00 79.75 86 ALA A N 1
ATOM 666 C CA . ALA A 1 86 ? -21.227 1.600 2.939 1.00 79.75 86 ALA A CA 1
ATOM 667 C C . ALA A 1 86 ? -20.845 0.415 2.011 1.00 79.75 86 ALA A C 1
ATOM 669 O O . ALA A 1 86 ? -21.647 0.056 1.159 1.00 79.75 86 ALA A O 1
ATOM 670 N N . TYR A 1 87 ? -19.683 -0.224 2.207 1.00 78.69 87 TYR A N 1
ATOM 671 C CA . TYR A 1 87 ? -19.212 -1.397 1.446 1.00 78.69 87 TYR A CA 1
ATOM 672 C C . TYR A 1 87 ? -19.204 -1.185 -0.081 1.00 78.69 87 TYR A C 1
ATOM 674 O O . TYR A 1 87 ? -20.048 -1.694 -0.813 1.00 78.69 87 TYR A O 1
ATOM 682 N N . ILE A 1 88 ? -18.217 -0.419 -0.550 1.00 83.81 88 ILE A N 1
ATOM 683 C CA . ILE A 1 88 ? -17.973 -0.139 -1.973 1.00 83.81 88 ILE A CA 1
ATOM 684 C C . ILE A 1 88 ? -17.454 -1.391 -2.698 1.00 83.81 88 ILE A C 1
ATOM 686 O O . ILE A 1 88 ? -16.698 -2.174 -2.124 1.00 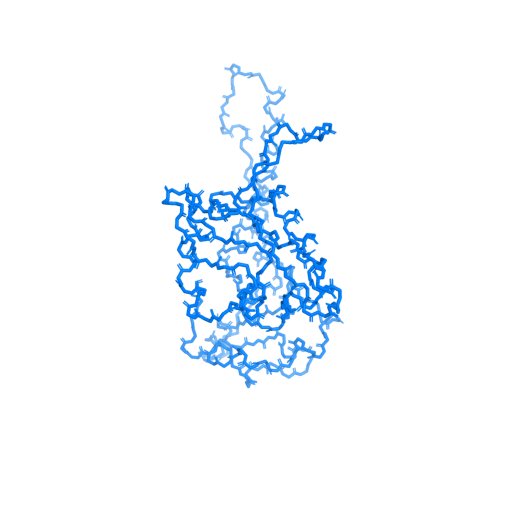83.81 88 ILE A O 1
ATOM 690 N N . ASP A 1 89 ? -17.832 -1.540 -3.970 1.00 85.75 89 ASP A N 1
ATOM 691 C CA . ASP A 1 89 ? -17.346 -2.589 -4.873 1.00 85.75 89 ASP A CA 1
ATOM 692 C C . ASP A 1 89 ? -15.825 -2.485 -5.134 1.00 85.75 89 ASP A C 1
ATOM 694 O O . ASP A 1 89 ? -15.274 -1.396 -5.320 1.00 85.75 89 ASP A O 1
ATOM 698 N N . GLU A 1 90 ? -15.144 -3.630 -5.210 1.00 87.31 90 GLU A N 1
ATOM 699 C CA . GLU A 1 90 ? -13.707 -3.747 -5.485 1.00 87.31 90 GLU A CA 1
ATOM 700 C C . GLU A 1 90 ? -13.308 -3.247 -6.888 1.00 87.31 90 GLU A C 1
ATOM 702 O O . GLU A 1 90 ? -12.129 -2.967 -7.150 1.00 87.31 90 GLU A O 1
ATOM 707 N N . GLU A 1 91 ? -14.266 -3.113 -7.809 1.00 92.50 91 GLU A N 1
ATOM 708 C CA . GLU A 1 91 ? -14.025 -2.528 -9.133 1.00 92.50 91 GLU A CA 1
ATOM 709 C C . GLU A 1 91 ? -13.648 -1.038 -9.068 1.00 92.50 91 GLU A C 1
ATOM 711 O O . GLU A 1 91 ? -12.901 -0.541 -9.926 1.00 92.50 91 GLU A O 1
ATOM 716 N N . VAL A 1 92 ? -14.110 -0.328 -8.035 1.00 89.94 92 VAL A N 1
ATOM 717 C CA . VAL A 1 92 ? -13.841 1.096 -7.833 1.00 89.94 92 VAL A CA 1
ATOM 718 C C . VAL A 1 92 ? -12.417 1.279 -7.302 1.00 89.94 92 VAL A C 1
ATOM 720 O O . VAL A 1 92 ? -12.082 0.925 -6.177 1.00 89.94 92 VAL A O 1
ATOM 723 N N . LYS A 1 93 ? -11.536 1.857 -8.130 1.00 92.00 93 LYS A N 1
ATOM 724 C CA . LYS A 1 93 ? -10.091 2.018 -7.836 1.00 92.00 93 LYS A CA 1
ATOM 725 C C . LYS A 1 93 ? -9.676 3.455 -7.523 1.00 92.00 93 LYS A C 1
ATOM 727 O O . LYS A 1 93 ? -8.493 3.794 -7.612 1.00 92.00 93 LYS A O 1
ATOM 732 N N . ASN A 1 94 ? -10.638 4.316 -7.220 1.00 91.38 94 ASN A N 1
ATOM 733 C CA . ASN A 1 94 ? -10.432 5.711 -6.854 1.00 91.38 94 ASN A CA 1
ATOM 734 C C . ASN A 1 94 ? -11.145 6.029 -5.534 1.00 91.38 94 ASN A C 1
ATOM 736 O O . ASN A 1 94 ? -11.967 5.258 -5.053 1.00 91.38 94 ASN A O 1
ATOM 740 N N . ILE A 1 95 ? -10.767 7.153 -4.925 1.00 91.56 95 ILE A N 1
ATOM 741 C CA . ILE A 1 95 ? -11.394 7.619 -3.689 1.00 91.56 95 ILE A CA 1
ATOM 742 C C . ILE A 1 95 ? -12.819 8.095 -3.970 1.00 91.56 95 ILE A C 1
ATOM 744 O O . ILE A 1 95 ? -13.057 8.795 -4.958 1.00 91.56 95 ILE A O 1
ATOM 748 N N . THR A 1 96 ? -13.742 7.760 -3.078 1.00 89.12 96 THR A N 1
ATOM 749 C CA . THR A 1 96 ? -15.138 8.185 -3.153 1.00 89.12 96 THR A CA 1
ATOM 750 C C . THR A 1 96 ? -15.454 9.248 -2.095 1.00 89.12 96 THR A C 1
ATOM 752 O O . THR A 1 96 ? -14.752 9.368 -1.085 1.00 89.12 96 THR A O 1
ATOM 755 N N . PRO A 1 97 ? -16.520 10.046 -2.274 1.00 88.38 97 PRO A N 1
ATOM 756 C CA . PRO A 1 97 ? -16.940 11.016 -1.260 1.00 88.38 97 PRO A CA 1
ATOM 757 C C . PRO A 1 97 ? -17.281 10.375 0.098 1.00 88.38 97 PRO A C 1
ATOM 759 O O . PRO A 1 97 ? -17.016 10.971 1.146 1.00 88.38 97 PRO A O 1
ATOM 762 N N . ALA A 1 98 ? -17.826 9.152 0.091 1.00 88.56 98 ALA A N 1
ATOM 763 C CA . ALA A 1 98 ? -18.167 8.402 1.300 1.00 88.56 98 ALA A CA 1
ATOM 764 C C . ALA A 1 98 ? -16.925 8.049 2.143 1.00 88.56 98 ALA A C 1
ATOM 766 O O . ALA A 1 98 ? -16.984 8.124 3.379 1.00 88.56 98 ALA A O 1
ATOM 767 N N . ASP A 1 99 ? -15.781 7.777 1.498 1.00 91.00 99 ASP A N 1
ATOM 768 C CA . ASP A 1 99 ? -14.504 7.522 2.176 1.00 91.00 99 ASP A CA 1
ATOM 769 C C . ASP A 1 99 ? -14.076 8.724 3.020 1.00 91.00 99 ASP A C 1
ATOM 771 O O . ASP A 1 99 ? -13.667 8.585 4.174 1.00 91.00 99 ASP A O 1
ATOM 775 N N . VAL A 1 100 ? -14.194 9.927 2.449 1.00 90.56 100 VAL A N 1
ATOM 776 C CA . VAL A 1 100 ? -13.753 11.175 3.084 1.00 90.56 100 VAL A CA 1
ATOM 777 C C . VAL A 1 100 ? -14.601 11.480 4.316 1.00 90.56 100 VAL A C 1
ATOM 779 O O . VAL A 1 100 ? -14.054 11.756 5.385 1.00 90.56 100 VAL A O 1
ATOM 782 N N . LEU A 1 101 ? -15.927 11.368 4.199 1.00 89.75 101 LEU A N 1
ATOM 783 C CA . LEU A 1 101 ? -16.844 11.558 5.328 1.00 89.75 101 LEU A CA 1
ATOM 784 C C . LEU A 1 101 ? -16.572 10.544 6.446 1.00 89.75 101 LEU A C 1
ATOM 786 O O . LEU A 1 101 ? -16.501 10.912 7.621 1.00 89.75 101 LEU A O 1
ATOM 790 N N . SER A 1 102 ? -16.352 9.281 6.077 1.00 91.69 102 SER A N 1
ATOM 791 C CA . SER A 1 102 ? -16.019 8.211 7.019 1.00 91.69 102 SER A CA 1
ATOM 792 C C . SER A 1 102 ? -14.672 8.446 7.709 1.00 91.69 102 SER A C 1
ATOM 794 O O . SER A 1 102 ? -14.544 8.201 8.908 1.00 91.69 102 SER A O 1
ATOM 796 N N . SER A 1 103 ? -13.669 8.946 6.981 1.00 93.31 103 SER A N 1
ATOM 797 C CA . SER A 1 103 ? -12.334 9.252 7.506 1.00 93.31 103 SER A CA 1
ATOM 798 C C . SER A 1 103 ? -12.365 10.399 8.520 1.00 93.31 103 SER A C 1
ATOM 800 O O . SER A 1 103 ? -11.844 10.261 9.629 1.00 93.31 103 SER A O 1
ATOM 802 N N . VAL A 1 104 ? -13.052 11.500 8.196 1.00 93.19 104 VAL A N 1
ATOM 803 C CA . VAL A 1 104 ? -13.226 12.638 9.114 1.00 93.19 104 VAL A CA 1
ATOM 804 C C . VAL A 1 104 ? -14.038 12.227 10.345 1.00 93.19 104 VAL A C 1
ATOM 806 O O . VAL A 1 104 ? -13.666 12.558 11.472 1.00 93.19 104 VAL A O 1
ATOM 809 N N . GLY A 1 105 ? -15.107 11.447 10.155 1.00 91.81 105 GLY A N 1
ATOM 810 C CA . GLY A 1 105 ? -15.877 10.875 11.260 1.00 91.81 105 GLY A CA 1
ATOM 811 C C . GLY A 1 105 ? -15.018 9.992 12.169 1.00 91.81 105 GLY A C 1
ATOM 812 O O . GLY A 1 105 ? -15.078 10.114 13.391 1.00 91.81 105 GLY A O 1
ATOM 813 N N . TYR A 1 106 ? -14.161 9.147 11.589 1.00 92.88 106 TYR A N 1
ATOM 814 C CA . TYR A 1 106 ? -13.221 8.321 12.348 1.00 92.88 106 TYR A CA 1
ATOM 815 C C . TYR A 1 106 ? -12.225 9.168 13.150 1.00 92.88 106 TYR A C 1
ATOM 817 O O . TYR A 1 106 ? -11.994 8.882 14.322 1.00 92.88 106 TYR A O 1
ATOM 825 N N . PHE A 1 107 ? -11.697 10.247 12.568 1.00 93.38 107 PHE A N 1
ATOM 826 C CA . PHE A 1 107 ? -10.790 11.161 13.264 1.00 93.38 107 PHE A CA 1
ATOM 827 C C . PHE A 1 107 ? -11.438 11.803 14.500 1.00 93.38 107 PHE A C 1
ATOM 829 O O . PHE A 1 107 ? -10.831 11.836 15.570 1.00 93.38 107 PHE A O 1
ATOM 836 N N . PHE A 1 108 ? -12.692 12.255 14.398 1.00 91.81 108 PHE A N 1
ATOM 837 C CA . PHE A 1 108 ? -13.415 12.767 15.566 1.00 91.81 108 PHE A CA 1
ATOM 838 C C . PHE A 1 108 ? -13.697 11.679 16.604 1.00 91.81 108 PHE A C 1
ATOM 840 O O . PHE A 1 108 ? -13.571 11.931 17.800 1.00 91.81 108 PHE A O 1
ATOM 847 N N . ASN A 1 109 ? -14.017 10.461 16.170 1.00 91.00 109 ASN A N 1
ATOM 848 C CA . ASN A 1 109 ? -14.248 9.337 17.077 1.00 91.00 109 ASN A CA 1
ATOM 849 C C . ASN A 1 109 ? -12.982 8.936 17.855 1.00 91.00 109 ASN A C 1
ATOM 851 O O . ASN A 1 109 ? -13.078 8.587 19.033 1.00 91.00 109 ASN A O 1
ATOM 855 N N . LEU A 1 110 ? -11.790 9.090 17.267 1.00 91.06 110 LEU A N 1
ATOM 856 C CA . LEU A 1 110 ? -10.521 8.885 17.975 1.00 91.06 110 LEU A CA 1
ATOM 857 C C . LEU A 1 110 ? -10.331 9.854 19.153 1.00 91.06 110 LEU A C 1
ATOM 859 O O . LEU A 1 110 ? -9.802 9.445 20.187 1.00 91.06 110 LEU A O 1
ATOM 863 N N . LEU A 1 111 ? -10.808 11.103 19.057 1.00 89.00 111 LEU A N 1
ATOM 864 C CA . LEU A 1 111 ? -10.774 12.057 20.182 1.00 89.00 111 LEU A CA 1
ATOM 865 C C . LEU A 1 111 ? -11.604 11.562 21.377 1.00 89.00 111 LEU A C 1
ATOM 867 O O . LEU A 1 111 ? -11.272 11.848 22.528 1.00 89.00 111 LEU A O 1
ATOM 871 N N . TYR A 1 112 ? -12.647 10.777 21.102 1.00 88.31 112 TYR A N 1
ATOM 872 C CA . TYR A 1 112 ? -13.487 10.107 22.095 1.00 88.31 112 TYR A CA 1
ATOM 873 C C . TYR A 1 112 ? -12.976 8.711 22.490 1.00 88.31 112 TYR A C 1
ATOM 875 O O . TYR A 1 112 ? -13.686 7.983 23.177 1.00 88.31 112 TYR A O 1
ATOM 883 N N . GLN A 1 113 ? -11.750 8.340 22.094 1.00 86.38 113 GLN A N 1
ATOM 884 C CA . GLN A 1 113 ? -11.142 7.019 22.322 1.00 86.38 113 GLN A CA 1
ATOM 885 C C . GLN A 1 113 ? -11.916 5.855 21.684 1.00 86.38 113 GLN A C 1
ATOM 887 O O . GLN A 1 113 ? -11.816 4.709 22.121 1.00 86.38 113 GLN A O 1
ATOM 892 N N . VAL A 1 114 ? -12.664 6.134 20.615 1.00 87.75 114 VAL A N 1
ATOM 893 C CA . VAL A 1 114 ? -13.371 5.122 19.830 1.00 87.75 114 VAL A CA 1
ATOM 894 C C . VAL A 1 114 ? -12.613 4.884 18.530 1.00 87.75 114 VAL A C 1
ATOM 896 O O . VAL A 1 114 ? -12.764 5.607 17.547 1.00 87.75 114 VAL A O 1
ATOM 899 N N . GLY A 1 115 ? -11.788 3.840 18.529 1.00 87.44 115 GLY A N 1
ATOM 900 C CA . GLY A 1 115 ? -10.939 3.461 17.404 1.00 87.44 115 GLY A CA 1
ATOM 901 C C . GLY A 1 115 ? -9.603 2.901 17.880 1.00 87.44 115 GLY A C 1
ATOM 902 O O . GLY A 1 115 ? -9.336 2.841 19.077 1.00 87.44 115 GLY A O 1
ATOM 903 N N . ALA A 1 116 ? -8.775 2.476 16.934 1.00 89.31 116 ALA A N 1
ATOM 904 C CA . ALA A 1 116 ? -7.397 2.072 17.181 1.00 89.31 116 ALA A CA 1
ATOM 905 C C . ALA A 1 116 ? -6.447 2.969 16.383 1.00 89.31 116 ALA A C 1
ATOM 907 O O . ALA A 1 116 ? -6.804 3.453 15.304 1.00 89.31 116 ALA A O 1
ATOM 908 N N . THR A 1 117 ? -5.258 3.196 16.936 1.00 90.62 117 THR A N 1
ATOM 909 C CA . THR A 1 117 ? -4.130 3.805 16.231 1.00 90.62 117 THR A CA 1
ATOM 910 C C . THR A 1 117 ? -3.378 2.736 15.456 1.00 90.62 117 THR A C 1
ATOM 912 O O . THR A 1 117 ? -3.156 1.643 15.980 1.00 90.62 117 THR A O 1
ATOM 915 N N . ASP A 1 118 ? -2.959 3.066 14.240 1.00 92.00 118 ASP A N 1
ATOM 916 C CA . ASP A 1 118 ? -2.218 2.135 13.400 1.00 92.00 118 ASP A CA 1
ATOM 917 C C . ASP A 1 118 ? -0.735 2.106 13.773 1.00 92.00 118 ASP A C 1
ATOM 919 O O . ASP A 1 118 ? -0.106 3.138 14.010 1.00 92.00 118 ASP A O 1
ATOM 923 N N . ASP A 1 119 ? -0.179 0.900 13.786 1.00 92.00 119 ASP A N 1
ATOM 924 C CA . ASP A 1 119 ? 1.248 0.654 13.948 1.00 92.00 119 ASP A CA 1
ATOM 925 C C . ASP A 1 119 ? 1.920 0.627 12.567 1.00 92.00 119 ASP A C 1
ATOM 927 O O . ASP A 1 119 ? 1.639 -0.241 11.733 1.00 92.00 119 ASP A O 1
ATOM 931 N N . ILE A 1 120 ? 2.795 1.598 12.307 1.00 90.31 120 ILE A N 1
ATOM 932 C CA . ILE A 1 120 ? 3.454 1.801 11.007 1.00 90.31 120 ILE A CA 1
ATOM 933 C C . ILE A 1 120 ? 4.430 0.651 10.683 1.00 90.31 120 ILE A C 1
ATOM 935 O O . ILE A 1 120 ? 4.693 0.352 9.509 1.00 90.31 120 ILE A O 1
ATOM 939 N N . ASP A 1 121 ? 4.956 -0.026 11.704 1.00 91.12 121 ASP A N 1
ATOM 940 C CA . ASP A 1 121 ? 5.975 -1.066 11.559 1.00 91.12 121 ASP A CA 1
ATOM 941 C C . ASP A 1 121 ? 5.373 -2.469 11.442 1.00 91.12 121 ASP A C 1
ATOM 943 O O . ASP A 1 121 ? 6.035 -3.413 10.992 1.00 91.12 121 ASP A O 1
ATOM 947 N N . HIS A 1 122 ? 4.080 -2.612 11.740 1.00 94.31 122 HIS A N 1
ATOM 948 C CA . HIS A 1 122 ? 3.369 -3.863 11.555 1.00 94.31 122 HIS A CA 1
ATOM 949 C C . HIS A 1 122 ? 3.399 -4.312 10.080 1.00 94.31 122 HIS A C 1
ATOM 951 O O . HIS A 1 122 ? 2.985 -3.584 9.179 1.00 94.31 122 HIS A O 1
ATOM 957 N N . LEU A 1 123 ? 3.815 -5.559 9.804 1.00 92.44 123 LEU A N 1
ATOM 958 C CA . LEU A 1 123 ? 3.892 -6.091 8.434 1.00 92.44 123 LEU A CA 1
ATOM 959 C C . LEU A 1 123 ? 2.540 -6.167 7.711 1.00 92.44 123 LEU A C 1
ATOM 961 O O . LEU A 1 123 ? 2.517 -6.296 6.496 1.00 92.44 123 LEU A O 1
ATOM 965 N N . GLY A 1 124 ? 1.420 -6.057 8.425 1.00 92.94 124 GLY A N 1
ATOM 966 C CA . GLY A 1 124 ? 0.103 -5.861 7.803 1.00 92.94 124 GLY A CA 1
ATOM 967 C C . GLY A 1 124 ? -0.022 -4.528 7.052 1.00 92.94 124 GLY A C 1
ATOM 968 O O . GLY A 1 124 ? -0.752 -4.454 6.071 1.00 92.94 124 GLY A O 1
ATOM 969 N N . ASN A 1 125 ? 0.744 -3.512 7.459 1.00 92.88 125 ASN A N 1
ATOM 970 C CA . ASN A 1 125 ? 0.759 -2.174 6.866 1.00 92.88 125 ASN A CA 1
ATOM 971 C C . ASN A 1 125 ? 1.930 -1.975 5.889 1.00 92.88 125 ASN A C 1
ATOM 973 O O . ASN A 1 125 ? 2.053 -0.931 5.249 1.00 92.88 125 ASN A O 1
ATOM 977 N N . ARG A 1 126 ? 2.793 -2.988 5.735 1.00 91.81 126 ARG A N 1
ATOM 978 C CA . ARG A 1 126 ? 3.939 -2.973 4.822 1.00 91.81 126 ARG A CA 1
ATOM 979 C C . ARG A 1 126 ? 3.757 -4.036 3.746 1.00 91.81 126 ARG A C 1
ATOM 981 O O . ARG A 1 126 ? 3.611 -5.216 4.037 1.00 91.81 126 ARG A O 1
ATOM 988 N N . ARG A 1 127 ? 3.819 -3.631 2.478 1.00 93.38 127 ARG A N 1
ATOM 989 C CA . ARG A 1 127 ? 3.622 -4.523 1.326 1.00 93.38 127 ARG A CA 1
ATOM 990 C C . ARG A 1 127 ? 4.886 -4.633 0.484 1.00 93.38 127 ARG A C 1
ATOM 992 O O . ARG A 1 127 ? 5.578 -3.644 0.248 1.00 93.38 127 ARG A O 1
ATOM 999 N N . LEU A 1 128 ? 5.154 -5.837 -0.017 1.00 92.69 128 LEU A N 1
ATOM 1000 C CA . LEU A 1 128 ? 6.234 -6.085 -0.966 1.00 92.69 128 LEU A CA 1
ATOM 1001 C C . LEU A 1 128 ? 5.805 -5.725 -2.386 1.00 92.69 128 LEU A C 1
ATOM 1003 O O . LEU A 1 128 ? 4.728 -6.106 -2.838 1.00 92.69 128 LEU A O 1
ATOM 1007 N N . ARG A 1 129 ? 6.687 -5.028 -3.103 1.00 93.62 129 ARG A N 1
ATOM 1008 C CA . ARG A 1 129 ? 6.555 -4.785 -4.541 1.00 93.62 129 ARG A CA 1
ATOM 1009 C C . ARG A 1 129 ? 7.580 -5.629 -5.279 1.00 93.62 129 ARG A C 1
ATOM 1011 O O . ARG A 1 129 ? 8.776 -5.350 -5.225 1.00 93.62 129 ARG A O 1
ATOM 1018 N N . SER A 1 130 ? 7.112 -6.670 -5.954 1.00 92.75 130 SER A N 1
ATOM 1019 C CA . SER A 1 130 ? 7.966 -7.526 -6.780 1.00 92.75 130 SER A CA 1
ATOM 1020 C C . SER A 1 130 ? 8.321 -6.852 -8.108 1.00 92.75 130 SER A C 1
ATOM 1022 O O . SER A 1 130 ? 7.721 -5.851 -8.507 1.00 92.75 130 SER A O 1
ATOM 1024 N N . VAL A 1 131 ? 9.268 -7.450 -8.839 1.00 92.56 131 VAL A N 1
ATOM 1025 C CA . VAL A 1 131 ? 9.710 -6.963 -10.156 1.00 92.56 131 VAL A CA 1
ATOM 1026 C C . VAL A 1 131 ? 8.551 -6.737 -11.133 1.00 92.56 131 VAL A C 1
ATOM 1028 O O . VAL A 1 131 ? 8.576 -5.758 -11.870 1.00 92.56 131 VAL A O 1
ATOM 1031 N N . GLY A 1 132 ? 7.513 -7.581 -11.099 1.00 93.00 132 GLY A N 1
ATOM 1032 C CA . GLY A 1 132 ? 6.339 -7.452 -11.967 1.00 93.00 132 GLY A CA 1
ATOM 1033 C C . GLY A 1 132 ? 5.582 -6.137 -11.763 1.00 93.00 132 GLY A C 1
ATOM 1034 O O . GLY A 1 132 ? 5.342 -5.418 -12.729 1.00 93.00 132 GLY A O 1
ATOM 1035 N N . GLU A 1 133 ? 5.273 -5.777 -10.514 1.00 94.50 133 GLU A N 1
ATOM 1036 C CA . GLU A 1 133 ? 4.574 -4.523 -10.190 1.00 94.50 133 GLU A CA 1
ATOM 1037 C C . GLU A 1 133 ? 5.446 -3.298 -10.490 1.00 94.50 133 GLU A C 1
ATOM 1039 O O . GLU A 1 133 ? 4.979 -2.316 -11.071 1.00 94.50 133 GLU A O 1
ATOM 1044 N N . LEU A 1 134 ? 6.735 -3.358 -10.142 1.00 93.12 134 LEU A N 1
ATOM 1045 C CA . LEU A 1 134 ? 7.671 -2.269 -10.425 1.00 93.12 134 LEU A CA 1
ATOM 1046 C C . LEU A 1 134 ? 7.805 -2.023 -11.932 1.00 93.12 134 LEU A C 1
ATOM 1048 O O . LEU A 1 134 ? 7.732 -0.876 -12.378 1.00 93.12 134 LEU A O 1
ATOM 1052 N N . LEU A 1 135 ? 7.936 -3.092 -12.719 1.00 93.94 135 LEU A N 1
ATOM 1053 C CA . LEU A 1 135 ? 8.029 -3.006 -14.170 1.00 93.94 135 LEU A CA 1
ATOM 1054 C C . LEU A 1 135 ? 6.713 -2.521 -14.787 1.00 93.94 135 LEU A C 1
ATOM 1056 O O . LEU A 1 135 ? 6.747 -1.665 -15.667 1.00 93.94 135 LEU A O 1
ATOM 1060 N N . GLN A 1 136 ? 5.560 -2.996 -14.305 1.00 95.19 136 GLN A N 1
ATOM 1061 C CA . GLN A 1 136 ? 4.248 -2.535 -14.764 1.00 95.19 136 GLN A CA 1
ATOM 1062 C C . GLN A 1 136 ? 4.070 -1.028 -14.544 1.00 95.19 136 GLN A C 1
ATOM 1064 O O . GLN A 1 136 ? 3.559 -0.335 -15.425 1.00 95.19 136 GLN A O 1
ATOM 1069 N N . ASN A 1 137 ? 4.523 -0.500 -13.405 1.00 93.62 137 ASN A N 1
ATOM 1070 C CA . ASN A 1 137 ? 4.467 0.933 -13.122 1.00 93.62 137 ASN A CA 1
ATOM 1071 C C . ASN A 1 137 ? 5.331 1.741 -14.101 1.00 93.62 137 ASN A C 1
ATOM 1073 O O . ASN A 1 137 ? 4.865 2.738 -14.654 1.00 93.62 137 ASN A O 1
ATOM 1077 N N . GLN A 1 138 ? 6.554 1.287 -14.386 1.00 93.56 138 GLN A N 1
ATOM 1078 C CA . GLN A 1 138 ? 7.421 1.943 -15.373 1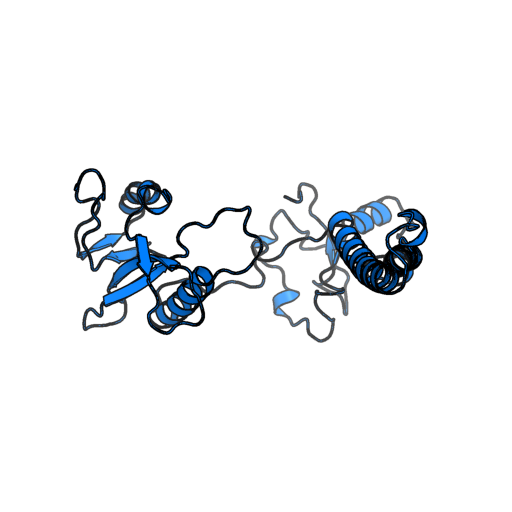.00 93.56 138 GLN A CA 1
ATOM 1079 C C . GLN A 1 138 ? 6.865 1.836 -16.795 1.00 93.56 138 GLN A C 1
ATOM 1081 O O . GLN A 1 138 ? 6.906 2.798 -17.565 1.00 93.56 138 GLN A O 1
ATOM 1086 N N . PHE A 1 139 ? 6.268 0.694 -17.126 1.00 95.06 139 PHE A N 1
ATOM 1087 C CA . PHE A 1 139 ? 5.594 0.482 -18.398 1.00 95.06 139 PHE A CA 1
ATOM 1088 C C . PHE A 1 139 ? 4.393 1.421 -18.564 1.00 95.06 139 PHE A C 1
ATOM 1090 O O . PHE A 1 139 ? 4.249 2.052 -19.610 1.00 95.06 139 PHE A O 1
ATOM 1097 N N . ARG A 1 140 ? 3.582 1.600 -17.513 1.00 95.75 140 ARG A N 1
ATOM 1098 C CA . ARG A 1 140 ? 2.456 2.546 -17.487 1.00 95.75 140 ARG A CA 1
ATOM 1099 C C . ARG A 1 140 ? 2.916 3.983 -17.736 1.00 95.75 140 ARG A C 1
ATOM 1101 O O . ARG A 1 140 ? 2.286 4.688 -18.520 1.00 95.75 140 ARG A O 1
ATOM 1108 N N . ILE A 1 141 ? 4.025 4.408 -17.126 1.00 94.06 141 ILE A N 1
ATOM 1109 C CA . ILE A 1 141 ? 4.617 5.735 -17.370 1.00 94.06 141 ILE A CA 1
ATOM 1110 C C . ILE A 1 141 ? 5.033 5.874 -18.843 1.00 94.06 141 ILE A C 1
ATOM 1112 O O . ILE A 1 141 ? 4.726 6.885 -19.479 1.00 94.06 141 ILE A O 1
ATOM 1116 N N . GLY A 1 142 ? 5.684 4.852 -19.405 1.00 95.19 142 GLY A N 1
ATOM 1117 C CA . GLY A 1 142 ? 6.067 4.818 -20.818 1.00 95.19 142 GLY A CA 1
ATOM 1118 C C . GLY A 1 142 ? 4.865 4.912 -21.767 1.00 95.19 142 GLY A C 1
ATOM 1119 O O . GLY A 1 142 ? 4.898 5.684 -22.728 1.00 95.19 142 GLY A O 1
ATOM 1120 N N . LEU A 1 143 ? 3.787 4.180 -21.472 1.00 95.69 143 LEU A N 1
ATOM 1121 C CA . LEU A 1 143 ? 2.539 4.221 -22.236 1.00 95.69 143 LEU A CA 1
ATOM 1122 C C . LEU A 1 143 ? 1.840 5.576 -22.132 1.00 95.69 143 LEU A C 1
ATOM 1124 O O . LEU A 1 143 ? 1.412 6.100 -23.152 1.00 95.69 143 LEU A O 1
ATOM 1128 N N . SER A 1 144 ? 1.783 6.188 -20.948 1.00 95.88 144 SER A N 1
ATOM 1129 C CA . SER A 1 144 ? 1.183 7.519 -20.778 1.00 95.88 144 SER A CA 1
ATOM 1130 C C . SER A 1 144 ? 1.930 8.593 -21.582 1.00 95.88 144 SER A C 1
ATOM 1132 O O . SER A 1 144 ? 1.316 9.473 -22.185 1.00 95.88 144 SER A O 1
ATOM 1134 N N . ARG A 1 145 ? 3.266 8.500 -21.677 1.00 94.50 145 ARG A N 1
ATOM 1135 C CA . ARG A 1 145 ? 4.058 9.365 -22.572 1.00 94.50 145 ARG A CA 1
ATOM 1136 C C . ARG A 1 145 ? 3.733 9.105 -24.045 1.00 94.50 145 ARG A C 1
ATOM 1138 O O . ARG A 1 145 ? 3.623 10.057 -24.812 1.00 94.50 145 ARG A O 1
ATOM 1145 N N . MET A 1 146 ? 3.574 7.840 -24.441 1.00 94.69 146 MET A N 1
ATOM 1146 C CA . MET A 1 146 ? 3.167 7.486 -25.804 1.00 94.69 146 MET A CA 1
ATOM 1147 C C . MET A 1 146 ? 1.766 8.013 -26.133 1.00 94.69 146 MET A C 1
ATOM 1149 O O . MET A 1 146 ? 1.575 8.554 -27.215 1.00 94.69 146 MET A O 1
ATOM 1153 N N . GLU A 1 147 ? 0.815 7.909 -25.204 1.00 94.69 147 GLU A N 1
ATOM 1154 C CA . GLU A 1 147 ? -0.557 8.399 -25.366 1.00 94.69 147 GLU A CA 1
ATOM 1155 C C . GLU A 1 147 ? -0.582 9.894 -25.709 1.00 94.69 147 GLU A C 1
ATOM 1157 O O . GLU A 1 147 ? -1.285 10.302 -26.632 1.00 94.69 147 GLU A O 1
ATOM 1162 N N . ARG A 1 148 ? 0.239 10.707 -25.029 1.00 92.25 148 ARG A N 1
ATOM 1163 C CA . ARG A 1 148 ? 0.375 12.142 -25.333 1.00 92.25 148 ARG A CA 1
ATOM 1164 C C . ARG A 1 148 ? 0.846 12.380 -26.768 1.00 92.25 148 ARG A C 1
ATOM 1166 O O . ARG A 1 148 ? 0.209 13.135 -27.491 1.00 92.25 148 ARG A O 1
ATOM 1173 N N . VAL A 1 149 ? 1.891 11.673 -27.204 1.00 91.56 149 VAL A N 1
ATOM 1174 C CA . VAL A 1 149 ? 2.422 11.774 -28.578 1.00 91.56 149 VAL A CA 1
ATOM 1175 C C . VAL A 1 149 ? 1.386 11.330 -29.614 1.00 91.56 149 VAL A C 1
ATOM 1177 O O . VAL A 1 149 ? 1.263 11.944 -30.673 1.00 91.56 149 VAL A O 1
ATOM 1180 N N . VAL A 1 150 ? 0.630 10.270 -29.323 1.00 92.44 150 VAL A N 1
ATOM 1181 C CA . VAL A 1 150 ? -0.455 9.795 -30.191 1.00 92.44 150 VAL A CA 1
ATOM 1182 C C . VAL A 1 150 ? -1.549 10.859 -30.298 1.00 92.44 150 VAL A C 1
ATOM 1184 O O . VAL A 1 150 ? -1.962 11.184 -31.408 1.00 92.44 150 VAL A O 1
ATOM 1187 N N . ARG A 1 151 ? -1.969 11.458 -29.176 1.00 91.56 151 ARG A N 1
ATOM 1188 C CA . ARG A 1 151 ? -2.977 12.530 -29.136 1.00 91.56 151 ARG A CA 1
ATOM 1189 C C . ARG A 1 151 ? -2.540 13.765 -29.927 1.00 91.56 151 ARG A C 1
ATOM 1191 O O . ARG A 1 151 ? -3.325 14.291 -30.708 1.00 9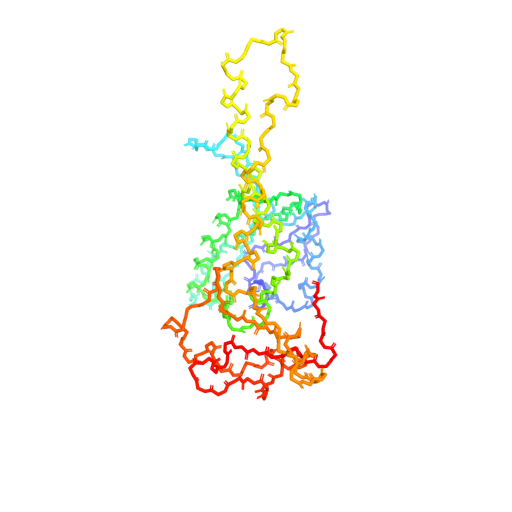1.56 151 ARG A O 1
ATOM 1198 N N . GLU A 1 152 ? -1.283 14.175 -29.786 1.00 90.62 152 GLU A N 1
ATOM 1199 C CA . GLU A 1 152 ? -0.694 15.271 -30.563 1.00 90.62 152 GLU A CA 1
ATOM 1200 C C . GLU A 1 152 ? -0.698 14.965 -32.069 1.00 90.62 152 GLU A C 1
ATOM 1202 O O . GLU A 1 152 ? -1.176 15.771 -32.864 1.00 90.62 152 GLU A O 1
ATOM 1207 N N . ARG A 1 153 ? -0.248 13.773 -32.482 1.00 88.94 153 ARG A N 1
ATOM 1208 C CA . ARG A 1 153 ? -0.229 13.374 -33.902 1.00 88.94 153 ARG A CA 1
ATOM 1209 C C . ARG A 1 153 ? -1.623 13.258 -34.512 1.00 88.94 153 ARG A C 1
ATOM 1211 O O . ARG A 1 153 ? -1.799 13.626 -35.669 1.00 88.94 153 ARG A O 1
ATOM 1218 N N . MET A 1 154 ? -2.605 12.780 -33.747 1.00 88.69 154 MET A N 1
ATOM 1219 C CA . MET A 1 154 ? -4.002 12.729 -34.193 1.00 88.69 154 MET A CA 1
ATOM 1220 C C . MET A 1 154 ? -4.587 14.122 -34.439 1.00 88.69 154 MET A C 1
ATOM 1222 O O . MET A 1 154 ? -5.437 14.262 -35.305 1.00 88.69 154 MET A O 1
ATOM 1226 N N . SER A 1 155 ? -4.131 15.146 -33.710 1.00 88.94 155 SER A N 1
ATOM 1227 C CA . SER A 1 155 ? -4.614 16.522 -33.890 1.00 88.94 155 SER A CA 1
ATOM 1228 C C . SER A 1 155 ? -4.065 17.219 -35.142 1.00 88.94 155 SER A C 1
ATOM 1230 O O . SER A 1 155 ? -4.697 18.139 -35.652 1.00 88.94 155 SER A O 1
ATOM 1232 N N . ILE A 1 156 ? -2.896 16.789 -35.634 1.00 86.44 156 ILE A N 1
ATOM 1233 C CA . ILE A 1 156 ? -2.192 17.409 -36.770 1.00 86.44 156 ILE A CA 1
ATOM 1234 C C . ILE A 1 156 ? -2.537 16.716 -38.096 1.00 86.44 156 ILE A C 1
ATOM 1236 O O . ILE A 1 156 ? -2.570 17.363 -39.141 1.00 86.44 156 ILE A O 1
ATOM 1240 N N . ASN A 1 157 ? -2.758 15.400 -38.069 1.00 81.75 157 ASN A N 1
ATOM 1241 C CA . ASN A 1 157 ? -2.935 14.597 -39.276 1.00 81.75 157 ASN A CA 1
ATOM 1242 C C . ASN A 1 157 ? -4.398 14.558 -39.745 1.00 81.75 157 ASN A C 1
ATOM 1244 O O . ASN A 1 157 ? -5.322 14.524 -38.937 1.00 81.75 157 ASN A O 1
ATOM 1248 N N . ASP A 1 158 ? -4.598 14.490 -41.063 1.00 80.00 158 ASP A N 1
ATOM 1249 C CA . ASP A 1 158 ? -5.928 14.396 -41.671 1.00 80.00 158 ASP A CA 1
ATOM 1250 C C . ASP A 1 158 ? -6.534 12.991 -41.518 1.00 80.00 158 ASP A C 1
ATOM 1252 O O . ASP A 1 158 ? -5.940 11.989 -41.921 1.00 80.00 158 ASP A O 1
ATOM 1256 N N . THR A 1 159 ? -7.745 12.931 -40.964 1.00 80.12 159 THR A N 1
ATOM 1257 C CA . THR A 1 159 ? -8.487 11.710 -40.609 1.00 80.12 159 THR A CA 1
ATOM 1258 C C . THR A 1 159 ? -8.647 10.693 -41.740 1.00 80.12 159 THR A C 1
ATOM 1260 O O . THR A 1 159 ? -8.701 9.495 -41.464 1.00 80.12 159 THR A O 1
ATOM 1263 N N . ALA A 1 160 ? -8.675 11.127 -43.003 1.00 80.75 160 ALA A N 1
ATOM 1264 C CA . ALA A 1 160 ? -8.930 10.249 -44.146 1.00 80.75 160 ALA A CA 1
ATOM 1265 C C . ALA A 1 160 ? -7.762 9.302 -44.496 1.00 80.75 160 ALA A C 1
ATOM 1267 O O . ALA A 1 160 ? -7.981 8.287 -45.157 1.00 80.75 160 ALA A O 1
ATOM 1268 N N . ALA A 1 161 ? -6.533 9.608 -44.064 1.00 79.75 161 ALA A N 1
ATOM 1269 C CA . ALA A 1 161 ? -5.323 8.871 -44.454 1.00 79.75 161 ALA A CA 1
ATOM 1270 C C . ALA A 1 161 ? -4.535 8.271 -43.271 1.00 79.75 161 ALA A C 1
ATOM 1272 O O . ALA A 1 161 ? -3.425 7.766 -43.456 1.00 79.75 161 ALA A O 1
ATOM 1273 N N . ILE A 1 162 ? -5.073 8.324 -42.048 1.00 83.12 162 ILE A N 1
ATOM 1274 C CA . ILE A 1 162 ? -4.346 7.892 -40.847 1.00 83.12 162 ILE A CA 1
ATOM 1275 C C . ILE A 1 162 ? -4.280 6.365 -40.759 1.00 83.12 162 ILE A C 1
ATOM 1277 O O . ILE A 1 162 ? -5.293 5.679 -40.648 1.00 83.12 162 ILE A O 1
ATOM 1281 N N . VAL A 1 163 ? -3.054 5.838 -40.696 1.00 87.81 163 VAL A N 1
ATOM 1282 C CA . VAL A 1 163 ? -2.782 4.437 -40.344 1.00 87.81 163 VAL A CA 1
ATOM 1283 C C . VAL A 1 163 ? -2.276 4.371 -38.895 1.00 87.81 163 VAL A C 1
ATOM 1285 O O . VAL A 1 163 ? -1.347 5.111 -38.556 1.00 87.81 163 VAL A O 1
ATOM 1288 N N . PRO A 1 164 ? -2.786 3.465 -38.032 1.00 85.69 164 PRO A N 1
ATOM 1289 C CA . PRO A 1 164 ? -2.379 3.383 -36.621 1.00 85.69 164 PRO A CA 1
ATOM 1290 C C . PRO A 1 164 ? -0.863 3.276 -36.399 1.00 85.69 164 PRO A C 1
ATOM 1292 O O . PRO A 1 164 ? -0.318 3.866 -35.466 1.00 85.69 164 PRO A O 1
ATOM 1295 N N . GLN A 1 165 ? -0.151 2.589 -37.296 1.00 87.75 165 GLN A N 1
ATOM 1296 C CA . GLN A 1 165 ? 1.306 2.450 -37.242 1.00 87.75 165 GLN A CA 1
ATOM 1297 C C . GLN A 1 165 ? 2.049 3.798 -37.307 1.00 87.75 165 GLN A C 1
ATOM 1299 O O . GLN A 1 165 ? 3.119 3.930 -36.720 1.00 87.75 165 GLN A O 1
ATOM 1304 N N . GLN A 1 166 ? 1.493 4.809 -37.983 1.00 85.81 166 GLN A N 1
ATOM 1305 C CA . GLN A 1 166 ? 2.104 6.140 -38.092 1.00 85.81 166 GLN A CA 1
ATOM 1306 C C . GLN A 1 166 ? 1.944 6.965 -36.805 1.00 85.81 166 GLN A C 1
ATOM 1308 O O . GLN A 1 166 ? 2.757 7.847 -36.509 1.00 85.81 166 GLN A O 1
ATOM 1313 N N . LEU A 1 167 ? 0.916 6.669 -36.008 1.00 87.31 167 LEU A N 1
ATOM 1314 C CA . LEU A 1 167 ? 0.661 7.349 -34.740 1.00 87.31 167 LEU A CA 1
ATOM 1315 C C . LEU A 1 167 ? 1.545 6.804 -33.613 1.00 87.31 167 LEU A C 1
ATOM 1317 O O . LEU A 1 167 ? 1.992 7.564 -32.753 1.00 87.31 167 LEU A O 1
ATOM 1321 N N . ILE A 1 168 ? 1.830 5.500 -33.631 1.00 91.06 168 ILE A N 1
ATOM 1322 C CA . ILE A 1 168 ? 2.533 4.808 -32.548 1.00 91.06 168 ILE A CA 1
ATOM 1323 C C . ILE A 1 168 ? 4.036 5.121 -32.580 1.00 91.06 168 ILE A C 1
ATOM 1325 O O . ILE A 1 168 ? 4.744 4.824 -33.540 1.00 91.06 168 ILE A O 1
ATOM 1329 N N . ASN A 1 169 ? 4.554 5.666 -31.477 1.00 90.00 169 ASN A N 1
ATOM 1330 C CA . ASN A 1 169 ? 5.989 5.822 -31.241 1.00 90.00 169 ASN A CA 1
ATOM 1331 C C . ASN A 1 169 ? 6.411 5.024 -30.004 1.00 90.00 169 ASN A C 1
ATOM 1333 O O . ASN A 1 169 ? 6.110 5.409 -28.879 1.00 90.00 169 ASN A O 1
ATOM 1337 N N . ILE A 1 170 ? 7.166 3.943 -30.209 1.00 93.50 170 ILE A N 1
ATOM 1338 C CA . ILE A 1 170 ? 7.591 3.031 -29.134 1.00 93.50 170 ILE A CA 1
ATOM 1339 C C . ILE A 1 170 ? 8.802 3.522 -28.327 1.00 93.50 170 ILE A C 1
ATOM 1341 O O . ILE A 1 170 ? 9.101 2.961 -27.272 1.00 93.50 170 ILE A O 1
ATOM 1345 N N . ARG A 1 171 ? 9.515 4.563 -28.789 1.00 94.06 171 ARG A N 1
ATOM 1346 C CA . ARG A 1 171 ? 10.748 5.036 -28.131 1.00 94.06 171 ARG A CA 1
ATOM 1347 C C . ARG A 1 171 ? 10.559 5.387 -26.645 1.00 94.06 171 ARG A C 1
ATOM 1349 O O . ARG A 1 171 ? 11.410 4.963 -25.864 1.00 94.06 171 ARG A O 1
ATOM 1356 N N . PRO A 1 172 ? 9.483 6.083 -26.216 1.00 93.44 172 PRO A N 1
ATOM 1357 C CA . PRO A 1 172 ? 9.268 6.401 -24.803 1.00 93.44 172 PRO A CA 1
ATOM 1358 C C . PRO A 1 172 ? 9.127 5.161 -23.915 1.00 93.44 172 PRO A C 1
ATOM 1360 O O . PRO A 1 172 ? 9.653 5.145 -22.808 1.00 93.44 172 PRO A O 1
ATOM 1363 N N . VAL A 1 173 ? 8.476 4.106 -24.414 1.00 94.94 173 VAL A N 1
ATOM 1364 C CA . VAL A 1 173 ? 8.309 2.846 -23.673 1.00 94.94 173 VAL A CA 1
ATOM 1365 C C . VAL A 1 173 ? 9.643 2.131 -23.509 1.00 94.94 173 VAL A C 1
ATOM 1367 O O . VAL A 1 173 ? 10.001 1.748 -22.397 1.00 94.94 173 VAL A O 1
ATOM 1370 N N . ILE A 1 174 ? 10.415 2.000 -24.593 1.00 95.31 174 ILE A N 1
ATOM 1371 C CA . ILE A 1 174 ? 11.740 1.365 -24.541 1.00 95.31 174 ILE A CA 1
ATOM 1372 C C . ILE A 1 174 ? 12.667 2.133 -23.594 1.00 95.31 174 ILE A C 1
ATOM 1374 O O . ILE A 1 174 ? 13.402 1.513 -22.828 1.00 95.31 174 ILE A O 1
ATOM 1378 N N . ALA A 1 175 ? 12.629 3.468 -23.631 1.00 94.75 175 ALA A N 1
ATOM 1379 C CA . ALA A 1 175 ? 13.437 4.308 -22.755 1.00 94.75 175 ALA A CA 1
ATOM 1380 C C . ALA A 1 175 ? 13.112 4.064 -21.274 1.00 94.75 175 ALA A C 1
ATOM 1382 O O . ALA A 1 175 ? 14.030 3.798 -20.506 1.00 94.75 175 ALA A O 1
ATOM 1383 N N . SER A 1 176 ? 11.829 4.056 -20.891 1.00 93.94 176 SER A N 1
ATOM 1384 C CA . SER A 1 176 ? 11.411 3.795 -19.505 1.00 93.94 176 SER A CA 1
ATOM 1385 C C . SER A 1 176 ? 11.839 2.412 -18.999 1.00 93.94 176 SER A C 1
ATOM 1387 O O . SER A 1 176 ? 12.286 2.284 -17.862 1.00 93.94 176 SER A O 1
ATOM 1389 N N . ILE A 1 177 ? 11.763 1.375 -19.841 1.00 94.38 177 ILE A N 1
ATOM 1390 C CA . ILE A 1 177 ? 12.214 0.024 -19.463 1.00 94.38 177 ILE A CA 1
ATOM 1391 C C . ILE A 1 177 ? 13.741 -0.022 -19.309 1.00 94.38 177 ILE A C 1
ATOM 1393 O O . ILE A 1 177 ? 14.250 -0.600 -18.348 1.00 94.38 177 ILE A O 1
ATOM 1397 N N . LYS A 1 178 ? 14.485 0.588 -20.241 1.00 94.81 178 LYS A N 1
ATOM 1398 C CA . LYS A 1 178 ? 15.953 0.636 -20.175 1.00 94.81 178 LYS A CA 1
ATOM 1399 C C . LYS A 1 178 ? 16.445 1.408 -18.957 1.00 94.81 178 LYS A C 1
ATOM 1401 O O . LYS A 1 178 ? 17.390 0.967 -18.315 1.00 94.81 178 LYS A O 1
ATOM 1406 N N . GLU A 1 179 ? 15.804 2.525 -18.637 1.00 93.12 179 GLU A N 1
ATOM 1407 C CA . GLU A 1 179 ? 16.099 3.312 -17.441 1.00 93.12 179 GLU A CA 1
ATOM 1408 C C . GLU A 1 179 ? 15.867 2.479 -16.175 1.00 93.12 179 GLU A C 1
ATOM 1410 O O . GLU A 1 179 ? 16.753 2.381 -15.332 1.00 93.12 179 GLU A O 1
ATOM 1415 N N . PHE A 1 180 ? 14.740 1.765 -16.089 1.00 94.00 180 PHE A N 1
ATOM 1416 C CA . PHE A 1 180 ? 14.458 0.887 -14.955 1.00 94.00 180 PHE A CA 1
ATOM 1417 C C . PHE A 1 180 ? 15.548 -0.170 -14.723 1.00 94.00 180 PHE A C 1
ATOM 1419 O O . PHE A 1 180 ? 16.039 -0.294 -13.607 1.00 94.00 180 PHE A O 1
ATOM 1426 N N . PHE A 1 181 ? 15.963 -0.917 -15.748 1.00 94.50 181 PHE A N 1
ATOM 1427 C CA . PHE A 1 181 ? 16.994 -1.946 -15.559 1.00 94.50 181 PHE A CA 1
ATOM 1428 C C . PHE A 1 181 ? 18.414 -1.380 -15.450 1.00 94.50 181 PHE A C 1
ATOM 1430 O O . PHE A 1 181 ? 19.264 -2.006 -14.820 1.00 94.50 181 PHE A O 1
ATOM 1437 N N . GLY A 1 182 ? 18.677 -0.221 -16.057 1.00 93.19 182 GLY A N 1
ATOM 1438 C CA . GLY A 1 182 ? 20.012 0.367 -16.137 1.00 93.19 182 GLY A CA 1
ATOM 1439 C C . GLY A 1 182 ? 20.403 1.244 -14.948 1.00 93.19 182 GLY A C 1
ATOM 1440 O O . GLY A 1 182 ? 21.578 1.270 -14.595 1.00 93.19 182 GLY A O 1
ATOM 1441 N N . SER A 1 183 ? 19.459 1.972 -14.341 1.00 89.94 183 SER A N 1
ATOM 1442 C CA . SER A 1 183 ? 19.759 2.968 -13.298 1.00 89.94 183 SER A CA 1
ATOM 1443 C C . SER A 1 183 ? 18.950 2.818 -12.007 1.00 89.94 183 SER A C 1
ATOM 1445 O O . SER A 1 183 ? 19.205 3.545 -11.044 1.00 89.94 183 SER A O 1
ATOM 1447 N N . SER A 1 184 ? 17.989 1.892 -11.936 1.00 91.62 184 SER A N 1
ATOM 1448 C CA . SER A 1 184 ? 17.226 1.680 -10.702 1.00 91.62 184 SER A CA 1
ATOM 1449 C C . SER A 1 184 ? 18.111 1.140 -9.582 1.00 91.62 184 SER A C 1
ATOM 1451 O O . SER A 1 184 ? 18.808 0.145 -9.750 1.00 91.62 184 SER A O 1
ATOM 1453 N N . GLN A 1 185 ? 17.985 1.721 -8.388 1.00 89.00 185 GLN A N 1
ATOM 1454 C CA . GLN A 1 185 ? 18.666 1.254 -7.171 1.00 89.00 185 GLN A CA 1
ATOM 1455 C C . GLN A 1 185 ? 18.304 -0.192 -6.784 1.00 89.00 185 GLN A C 1
ATOM 1457 O O . GLN A 1 185 ? 19.052 -0.853 -6.063 1.00 89.00 185 GLN A O 1
ATOM 1462 N N . LEU A 1 186 ? 17.143 -0.672 -7.239 1.00 91.75 186 LEU A N 1
ATOM 1463 C CA . LEU A 1 186 ? 16.664 -2.035 -7.004 1.00 91.75 186 LEU A CA 1
ATOM 1464 C C . LEU A 1 186 ? 17.137 -3.023 -8.084 1.00 91.75 186 LEU A C 1
ATOM 1466 O O . LEU A 1 186 ? 17.056 -4.229 -7.874 1.00 91.75 186 LEU A O 1
ATOM 1470 N N . SER A 1 187 ? 17.635 -2.528 -9.223 1.00 94.00 187 SER A N 1
ATOM 1471 C CA . SER A 1 187 ? 18.251 -3.339 -10.277 1.00 94.00 187 SER A CA 1
ATOM 1472 C C . SER A 1 187 ? 19.748 -3.451 -9.991 1.00 94.00 187 SER A C 1
ATOM 1474 O O . SER A 1 187 ? 20.552 -2.641 -10.447 1.00 94.00 187 SER A O 1
ATOM 1476 N N . GLN A 1 188 ? 20.114 -4.410 -9.143 1.00 92.75 188 GLN A N 1
ATOM 1477 C CA . GLN A 1 188 ? 21.486 -4.583 -8.664 1.00 92.75 188 GLN A CA 1
ATOM 1478 C C . GLN A 1 188 ? 22.205 -5.691 -9.432 1.00 92.75 188 GLN A C 1
ATOM 1480 O O . GLN A 1 188 ? 21.593 -6.670 -9.864 1.00 92.75 188 GLN A O 1
ATOM 1485 N N . PHE A 1 189 ? 23.527 -5.560 -9.559 1.00 94.31 189 PHE A N 1
ATOM 1486 C CA . PHE A 1 189 ? 24.358 -6.670 -10.010 1.00 94.31 189 PHE A CA 1
ATOM 1487 C C . PHE A 1 189 ? 24.290 -7.798 -8.987 1.00 94.31 189 PHE A C 1
ATOM 1489 O O . PHE A 1 189 ? 24.504 -7.581 -7.794 1.00 94.31 189 PHE A O 1
ATOM 1496 N N . MET A 1 190 ? 23.961 -8.995 -9.464 1.00 94.19 190 MET A N 1
ATOM 1497 C CA . MET A 1 190 ? 23.801 -10.155 -8.602 1.00 94.19 190 MET A CA 1
ATOM 1498 C C . MET A 1 190 ? 25.136 -10.543 -7.967 1.00 94.19 190 MET A C 1
ATOM 1500 O O . MET A 1 190 ? 26.178 -10.513 -8.619 1.00 94.19 190 MET A O 1
ATOM 1504 N N . ASP A 1 191 ? 25.083 -10.946 -6.701 1.00 93.88 191 ASP A N 1
ATOM 1505 C CA . ASP A 1 191 ? 26.242 -11.500 -6.009 1.00 93.88 191 ASP A CA 1
ATOM 1506 C C . ASP A 1 191 ? 26.322 -12.983 -6.363 1.00 93.88 191 ASP A C 1
ATOM 1508 O O . ASP A 1 191 ? 25.389 -13.742 -6.099 1.00 93.88 191 ASP A O 1
ATOM 1512 N N . GLN A 1 192 ? 27.404 -13.361 -7.033 1.00 94.56 192 GLN A N 1
ATOM 1513 C CA . GLN A 1 192 ? 27.620 -14.699 -7.581 1.00 94.56 192 GLN A CA 1
ATOM 1514 C C . GLN A 1 192 ? 28.859 -15.366 -6.982 1.00 94.56 192 GLN A C 1
ATOM 1516 O O . GLN A 1 192 ? 29.424 -16.280 -7.575 1.00 94.56 192 GLN A O 1
ATOM 1521 N N . THR A 1 193 ? 29.296 -14.918 -5.803 1.00 95.88 193 THR A N 1
ATOM 1522 C CA . THR A 1 193 ? 30.486 -15.477 -5.153 1.00 95.88 193 THR A CA 1
ATOM 1523 C C . THR A 1 193 ? 30.303 -16.962 -4.814 1.00 95.88 193 THR A C 1
ATOM 1525 O O . THR A 1 193 ? 31.230 -17.758 -4.950 1.00 95.88 193 THR A O 1
ATOM 1528 N N . ASN A 1 194 ? 29.101 -17.357 -4.383 1.00 96.62 194 ASN A N 1
ATOM 1529 C CA . ASN A 1 194 ? 28.726 -18.748 -4.137 1.00 96.62 194 ASN A CA 1
ATOM 1530 C C . ASN A 1 194 ? 27.193 -18.938 -4.266 1.00 96.62 194 ASN A C 1
ATOM 1532 O O . ASN A 1 194 ? 26.451 -17.951 -4.282 1.00 96.62 194 ASN A O 1
ATOM 1536 N N . PRO A 1 195 ? 26.688 -20.189 -4.328 1.00 96.81 195 PRO A N 1
ATOM 1537 C CA . PRO A 1 195 ? 25.250 -20.446 -4.479 1.00 96.81 195 PRO A CA 1
ATOM 1538 C C . PRO A 1 195 ? 24.389 -19.885 -3.339 1.00 96.81 195 PRO A C 1
ATOM 1540 O O . PRO A 1 195 ? 23.230 -19.533 -3.553 1.00 96.81 195 PRO A O 1
ATOM 1543 N N . LEU A 1 196 ? 24.946 -19.790 -2.127 1.00 95.38 196 LEU A N 1
ATOM 1544 C CA . LEU A 1 196 ? 24.245 -19.228 -0.974 1.00 95.38 196 LEU A CA 1
ATOM 1545 C C . LEU A 1 196 ? 24.040 -17.716 -1.131 1.00 95.38 196 LEU A C 1
ATOM 1547 O O . LEU A 1 196 ? 22.932 -17.234 -0.924 1.00 95.38 196 LEU A O 1
ATOM 1551 N N . ALA A 1 197 ? 25.073 -16.985 -1.551 1.00 95.12 197 ALA A N 1
ATOM 1552 C CA . ALA A 1 197 ? 25.011 -15.551 -1.809 1.00 95.12 197 ALA A CA 1
ATOM 1553 C C . ALA A 1 197 ? 24.002 -15.236 -2.916 1.00 95.12 197 ALA A C 1
ATOM 1555 O O . ALA A 1 197 ? 23.189 -14.325 -2.762 1.00 95.12 197 ALA A O 1
ATOM 1556 N N . GLU A 1 198 ? 23.983 -16.039 -3.983 1.00 95.50 198 GLU A N 1
ATOM 1557 C CA . GLU A 1 198 ? 22.995 -15.900 -5.053 1.00 95.50 198 GLU A CA 1
ATOM 1558 C C . GLU A 1 198 ? 21.563 -16.097 -4.528 1.00 95.50 198 GLU A C 1
ATOM 1560 O O . GLU A 1 198 ? 20.667 -15.296 -4.819 1.00 95.50 198 GLU A O 1
ATOM 1565 N N . LEU A 1 199 ? 21.342 -17.143 -3.725 1.00 95.12 199 LEU A N 1
ATOM 1566 C CA . LEU A 1 199 ? 20.035 -17.444 -3.147 1.00 95.12 199 LEU A CA 1
ATOM 1567 C C . LEU A 1 199 ? 19.571 -16.339 -2.188 1.00 95.12 199 LEU A C 1
ATOM 1569 O O . LEU A 1 199 ? 18.435 -15.871 -2.302 1.00 95.12 199 LEU A O 1
ATOM 1573 N N . THR A 1 200 ? 20.442 -15.894 -1.280 1.00 94.75 200 THR A N 1
ATOM 1574 C CA . THR A 1 200 ? 20.160 -14.799 -0.344 1.00 94.75 200 THR A CA 1
ATOM 1575 C C . THR A 1 200 ? 19.870 -13.502 -1.094 1.00 94.75 200 THR A C 1
ATOM 1577 O O . THR A 1 200 ? 18.904 -12.816 -0.769 1.00 94.75 200 THR A O 1
ATOM 1580 N N . HIS A 1 201 ? 20.645 -13.158 -2.130 1.00 95.75 201 HIS A N 1
ATOM 1581 C CA . HIS A 1 201 ? 20.426 -11.929 -2.896 1.00 95.75 201 HIS A CA 1
ATOM 1582 C C . HIS A 1 201 ? 19.056 -11.952 -3.590 1.00 95.75 201 HIS A C 1
ATOM 1584 O O . HIS A 1 201 ? 18.294 -10.993 -3.483 1.00 95.75 201 HIS A O 1
ATOM 1590 N N . LYS A 1 202 ? 18.671 -13.070 -4.215 1.00 94.31 202 LYS A N 1
ATOM 1591 C CA . LYS A 1 202 ? 17.349 -13.211 -4.854 1.00 94.31 202 LYS A CA 1
ATOM 1592 C C . LYS A 1 202 ? 16.176 -13.145 -3.867 1.00 94.31 202 LYS A C 1
ATOM 1594 O O . LYS A 1 202 ? 15.074 -12.779 -4.266 1.00 94.31 202 LYS A O 1
ATOM 1599 N N . ARG A 1 203 ? 16.395 -13.505 -2.598 1.00 95.06 203 ARG A N 1
ATOM 1600 C CA . ARG A 1 203 ? 15.384 -13.497 -1.520 1.00 95.06 203 ARG A CA 1
ATOM 1601 C C . ARG A 1 203 ? 15.460 -12.265 -0.611 1.00 95.06 203 ARG A C 1
ATOM 1603 O O . ARG A 1 203 ? 14.766 -12.207 0.406 1.00 95.06 203 ARG A O 1
ATOM 1610 N N . ARG A 1 204 ? 16.295 -11.288 -0.963 1.00 94.94 204 ARG A N 1
ATOM 1611 C CA . ARG A 1 204 ? 16.506 -10.059 -0.200 1.00 94.94 204 ARG A CA 1
ATOM 1612 C C . ARG A 1 204 ? 15.340 -9.091 -0.380 1.00 94.94 204 ARG A C 1
ATOM 1614 O O . ARG A 1 204 ? 14.849 -8.875 -1.485 1.00 94.94 204 ARG A O 1
ATOM 1621 N N . LEU A 1 205 ? 14.951 -8.458 0.716 1.00 94.69 205 LEU A N 1
ATOM 1622 C CA . LEU A 1 205 ? 13.949 -7.406 0.789 1.00 94.69 205 LEU A CA 1
ATOM 1623 C C . LEU A 1 205 ? 14.658 -6.083 1.092 1.00 94.69 205 LEU A C 1
ATOM 1625 O O . LEU A 1 205 ? 15.495 -6.019 1.991 1.00 94.69 205 LEU A O 1
ATOM 1629 N N . SER A 1 206 ? 14.328 -5.029 0.348 1.00 94.19 206 SER A N 1
ATOM 1630 C CA . SER A 1 206 ? 14.886 -3.687 0.543 1.00 94.19 206 SER A CA 1
ATOM 1631 C C . SER A 1 206 ? 13.770 -2.703 0.868 1.00 94.19 206 SER A C 1
ATOM 1633 O O . SER A 1 206 ? 12.824 -2.570 0.094 1.00 94.19 206 SER A O 1
ATOM 1635 N N . ALA A 1 207 ? 13.908 -1.981 1.980 1.00 92.88 207 ALA A N 1
ATOM 1636 C CA . ALA A 1 207 ? 13.062 -0.834 2.315 1.00 92.88 207 ALA A CA 1
ATOM 1637 C C . ALA A 1 207 ? 13.519 0.465 1.616 1.00 92.88 207 ALA A C 1
ATOM 1639 O O . ALA A 1 207 ? 12.825 1.483 1.659 1.00 92.88 207 ALA A O 1
ATOM 1640 N N . LEU A 1 208 ? 14.694 0.434 0.979 1.00 92.00 208 LEU A N 1
ATOM 1641 C CA . LEU A 1 208 ? 15.267 1.538 0.212 1.00 92.00 208 LEU A CA 1
ATOM 1642 C C . LEU A 1 208 ? 14.801 1.487 -1.245 1.00 92.00 208 LEU A C 1
ATOM 1644 O O . LEU A 1 208 ? 14.670 0.401 -1.813 1.00 92.00 208 LEU A O 1
ATOM 1648 N N . GLY A 1 209 ? 14.632 2.653 -1.867 1.00 90.06 209 GLY A N 1
ATOM 1649 C CA . GLY A 1 209 ? 14.322 2.783 -3.291 1.00 90.06 209 GLY A CA 1
ATOM 1650 C C . GLY A 1 209 ? 13.251 3.839 -3.582 1.00 90.06 209 GLY A C 1
ATOM 1651 O O . GLY A 1 209 ? 12.806 4.547 -2.675 1.00 90.06 209 GLY A O 1
ATOM 1652 N N . PRO A 1 210 ? 12.815 3.968 -4.846 1.00 87.62 210 PRO A N 1
ATOM 1653 C CA . PRO A 1 210 ? 11.780 4.925 -5.226 1.00 87.62 210 PRO A CA 1
ATOM 1654 C C . PRO A 1 210 ? 10.451 4.610 -4.521 1.00 87.62 210 PRO A C 1
ATOM 1656 O O . PRO A 1 210 ? 9.879 3.534 -4.696 1.00 87.62 210 PRO A O 1
ATOM 1659 N N . GLY A 1 211 ? 9.957 5.564 -3.727 1.00 86.38 211 GLY A N 1
ATOM 1660 C CA . GLY A 1 211 ? 8.758 5.400 -2.896 1.00 86.38 211 GLY A CA 1
ATOM 1661 C C . GLY A 1 211 ? 8.987 4.650 -1.578 1.00 86.38 211 GLY A C 1
ATOM 1662 O O . GLY A 1 211 ? 8.019 4.392 -0.870 1.00 86.38 211 GLY A O 1
ATOM 1663 N N . GLY A 1 212 ? 10.236 4.298 -1.262 1.00 89.25 212 GLY A N 1
ATOM 1664 C CA . GLY A 1 212 ? 10.649 3.746 0.025 1.00 89.25 212 GLY A CA 1
ATOM 1665 C C . GLY A 1 212 ? 11.317 4.791 0.920 1.00 89.25 212 GLY A C 1
ATOM 1666 O O . GLY A 1 212 ? 11.179 6.002 0.727 1.00 89.25 212 GLY A O 1
ATOM 1667 N N . LEU A 1 213 ? 12.070 4.308 1.904 1.00 89.62 213 LEU A N 1
ATOM 1668 C CA . LEU A 1 213 ? 12.809 5.149 2.840 1.00 89.62 213 LEU A CA 1
ATOM 1669 C C . LEU A 1 213 ? 14.163 5.566 2.263 1.00 89.62 213 LEU A C 1
ATOM 1671 O O . LEU A 1 213 ? 14.771 4.867 1.451 1.00 89.62 213 LEU A O 1
ATOM 1675 N N . THR A 1 214 ? 14.664 6.709 2.726 1.00 88.81 214 THR A N 1
ATOM 1676 C CA . THR A 1 214 ? 16.066 7.096 2.547 1.00 88.81 214 THR A CA 1
ATOM 1677 C C . THR A 1 214 ? 16.839 6.793 3.824 1.00 88.81 214 THR A C 1
ATOM 1679 O O . THR A 1 214 ? 16.265 6.759 4.913 1.00 88.81 214 THR A O 1
ATOM 1682 N N . ARG A 1 215 ? 18.158 6.601 3.713 1.00 86.69 215 ARG A N 1
ATOM 1683 C CA . ARG A 1 215 ? 19.022 6.297 4.870 1.00 86.69 215 ARG A CA 1
ATOM 1684 C C . ARG A 1 215 ? 18.914 7.338 5.986 1.00 86.69 215 ARG A C 1
ATOM 1686 O O . ARG A 1 215 ? 18.945 6.972 7.153 1.00 86.69 215 ARG A O 1
ATOM 1693 N N . GLU A 1 216 ? 18.768 8.605 5.611 1.00 85.88 216 GLU A N 1
ATOM 1694 C CA . GLU A 1 216 ? 18.669 9.746 6.529 1.00 85.88 216 GLU A CA 1
ATOM 1695 C C . GLU A 1 216 ? 17.297 9.850 7.206 1.00 85.88 216 GLU A C 1
ATOM 1697 O O . GLU A 1 216 ? 17.210 10.288 8.346 1.00 85.88 216 GLU A O 1
ATOM 1702 N N . ARG A 1 217 ? 16.221 9.433 6.523 1.00 86.06 217 ARG A N 1
ATOM 1703 C CA . ARG A 1 217 ? 14.857 9.440 7.082 1.00 86.06 217 ARG A CA 1
ATOM 1704 C C . ARG A 1 217 ? 14.545 8.198 7.914 1.00 86.06 217 ARG A C 1
ATOM 1706 O O . ARG A 1 217 ? 13.566 8.192 8.652 1.00 86.06 217 ARG A O 1
ATOM 1713 N N . ALA A 1 218 ? 15.342 7.143 7.775 1.00 85.88 218 ALA A N 1
ATOM 1714 C CA . ALA A 1 218 ? 15.170 5.903 8.512 1.00 85.88 218 ALA A CA 1
ATOM 1715 C C . ALA A 1 218 ? 15.643 6.049 9.966 1.00 85.88 218 ALA A C 1
ATOM 1717 O O . ALA A 1 218 ? 16.832 5.872 10.259 1.00 85.88 218 ALA A O 1
ATOM 1718 N N . GLY A 1 219 ? 14.690 6.345 10.854 1.00 87.56 219 GLY A N 1
ATOM 1719 C CA . GLY A 1 219 ? 14.878 6.361 12.303 1.00 87.56 219 GLY A CA 1
ATOM 1720 C C . GLY A 1 219 ? 15.129 4.975 12.904 1.00 87.56 219 GLY A C 1
ATOM 1721 O O . GLY A 1 219 ? 15.218 3.974 12.193 1.00 87.56 219 GLY A O 1
ATOM 1722 N N . PHE A 1 220 ? 15.255 4.932 14.231 1.00 86.69 220 PHE A N 1
ATOM 1723 C CA . PHE A 1 220 ? 15.519 3.699 14.976 1.00 86.69 220 PHE A CA 1
ATOM 1724 C C . PHE A 1 220 ? 14.355 2.698 14.889 1.00 86.69 220 PHE A C 1
ATOM 1726 O O . PHE A 1 220 ? 14.596 1.531 14.607 1.00 86.69 220 PHE A O 1
ATOM 1733 N N . GLU A 1 221 ? 13.113 3.167 15.035 1.00 85.94 221 GLU A N 1
ATOM 1734 C CA . GLU A 1 221 ? 11.891 2.337 15.066 1.00 85.94 221 GLU A CA 1
ATOM 1735 C C . GLU A 1 221 ? 11.772 1.427 13.833 1.00 85.94 221 GLU A C 1
ATOM 1737 O O . GLU A 1 221 ? 11.618 0.216 13.946 1.00 85.94 221 GLU A O 1
ATOM 1742 N N . VAL A 1 222 ? 12.017 1.979 12.641 1.00 88.12 222 VAL A N 1
ATOM 1743 C CA . VAL A 1 222 ? 11.928 1.228 11.378 1.00 88.12 222 VAL A CA 1
ATOM 1744 C C . VAL A 1 222 ? 13.048 0.185 11.219 1.00 88.12 222 VAL A C 1
ATOM 1746 O O . VAL A 1 222 ? 12.908 -0.749 10.426 1.00 88.12 222 VAL A O 1
ATOM 1749 N N . ARG A 1 223 ? 14.177 0.358 11.916 1.00 92.12 223 ARG A N 1
ATOM 1750 C CA . ARG A 1 223 ? 15.329 -0.557 11.848 1.00 92.12 223 ARG A CA 1
ATOM 1751 C C . ARG A 1 223 ? 15.233 -1.695 12.860 1.00 92.12 223 ARG A C 1
ATOM 1753 O O . ARG A 1 223 ? 15.963 -2.673 12.708 1.00 92.12 223 ARG A O 1
ATOM 1760 N N . ASP A 1 224 ? 14.394 -1.551 13.880 1.00 92.00 224 ASP A N 1
ATOM 1761 C CA . ASP A 1 224 ? 14.264 -2.530 14.949 1.00 92.00 224 ASP A CA 1
ATOM 1762 C C . ASP A 1 224 ? 13.465 -3.769 14.502 1.00 92.00 224 ASP A C 1
ATOM 1764 O O . ASP A 1 224 ? 12.757 -3.785 13.487 1.00 92.00 224 ASP A O 1
ATOM 1768 N N . VAL A 1 225 ? 13.604 -4.858 15.255 1.00 93.12 225 VAL A N 1
ATOM 1769 C CA . VAL A 1 225 ? 12.890 -6.105 14.998 1.00 93.12 225 VAL A CA 1
ATOM 1770 C C . VAL A 1 225 ? 11.497 -6.025 15.609 1.00 93.12 225 VAL A C 1
ATOM 1772 O O . VAL A 1 225 ? 11.316 -6.040 16.822 1.00 93.12 225 VAL A O 1
ATOM 1775 N N . HIS A 1 226 ? 10.487 -6.036 14.749 1.00 95.38 226 HIS A N 1
ATOM 1776 C CA . HIS A 1 226 ? 9.094 -6.013 15.158 1.00 95.38 226 HIS A CA 1
ATOM 1777 C C . HIS A 1 226 ? 8.529 -7.434 15.367 1.00 95.38 226 HIS A C 1
ATOM 1779 O O . HIS A 1 226 ? 8.867 -8.368 14.637 1.00 95.38 226 HIS A O 1
ATOM 1785 N N . TYR A 1 227 ? 7.603 -7.623 16.317 1.00 94.88 227 TYR A N 1
ATOM 1786 C CA . TYR A 1 227 ? 7.023 -8.945 16.632 1.00 94.88 227 TYR A CA 1
ATOM 1787 C C . TYR A 1 227 ? 6.320 -9.603 15.429 1.00 94.88 227 TYR A C 1
ATOM 1789 O O . TYR A 1 227 ? 6.338 -10.824 15.266 1.00 94.88 227 TYR A O 1
ATOM 1797 N N . SER A 1 228 ? 5.741 -8.794 14.538 1.00 95.00 228 SER A N 1
ATOM 1798 C CA . SER A 1 228 ? 5.089 -9.255 13.302 1.00 95.00 228 SER A CA 1
ATOM 1799 C C . SER A 1 228 ? 6.054 -9.924 12.304 1.00 95.00 228 SER A C 1
ATOM 1801 O O . SER A 1 228 ? 5.599 -10.663 11.423 1.00 95.00 228 SER A O 1
ATOM 1803 N N . HIS A 1 229 ? 7.374 -9.729 12.454 1.00 94.81 229 HIS A N 1
ATOM 1804 C CA . HIS A 1 229 ? 8.407 -10.327 11.598 1.00 94.81 229 HIS A CA 1
ATOM 1805 C C . HIS A 1 229 ? 8.495 -11.847 11.742 1.00 94.81 229 HIS A C 1
ATOM 1807 O O . HIS A 1 229 ? 8.988 -12.515 10.829 1.00 94.81 229 HIS A O 1
ATOM 1813 N N . TYR A 1 230 ? 8.002 -12.398 12.854 1.00 95.69 230 TYR A N 1
ATOM 1814 C CA . TYR A 1 230 ? 8.103 -13.816 13.168 1.00 95.69 230 TYR A CA 1
ATOM 1815 C C . TYR A 1 230 ? 7.595 -14.700 12.018 1.00 95.69 230 TYR A C 1
ATOM 1817 O O . TYR A 1 230 ? 6.449 -14.591 11.577 1.00 95.69 230 TYR A O 1
ATOM 1825 N N . GLY A 1 231 ? 8.478 -15.565 11.509 1.00 93.69 231 GLY A N 1
ATOM 1826 C CA . GLY A 1 231 ? 8.191 -16.491 10.409 1.00 93.69 231 GLY A CA 1
ATOM 1827 C C . GLY A 1 231 ? 8.073 -15.857 9.016 1.00 93.69 231 GLY A C 1
ATOM 1828 O O . GLY A 1 231 ? 7.866 -16.591 8.050 1.00 93.69 231 GLY A O 1
ATOM 1829 N N . ARG A 1 232 ? 8.211 -14.529 8.888 1.00 94.81 232 ARG A N 1
ATOM 1830 C CA . ARG A 1 232 ? 8.108 -13.783 7.620 1.00 94.81 232 ARG A CA 1
ATOM 1831 C C . ARG A 1 232 ? 9.460 -13.240 7.161 1.00 94.81 232 ARG A C 1
ATOM 1833 O O . ARG A 1 232 ? 9.857 -13.472 6.019 1.00 94.81 232 ARG A O 1
ATOM 1840 N N . MET A 1 233 ? 10.166 -12.541 8.047 1.00 94.81 233 MET A N 1
ATOM 1841 C CA . MET A 1 233 ? 11.504 -11.998 7.799 1.00 94.81 233 MET A CA 1
ATOM 1842 C C . MET A 1 233 ? 12.502 -12.575 8.799 1.00 94.81 233 MET A C 1
ATOM 1844 O O . MET A 1 233 ? 12.168 -12.828 9.955 1.00 94.81 233 MET A O 1
ATOM 1848 N N . CYS A 1 234 ? 13.735 -12.796 8.352 1.00 95.50 234 CYS A N 1
ATOM 1849 C CA . CYS A 1 234 ? 14.819 -13.228 9.224 1.00 95.50 234 CYS A CA 1
ATOM 1850 C C . CYS A 1 234 ? 15.247 -12.063 10.137 1.00 95.50 234 CYS A C 1
ATOM 1852 O O . CYS A 1 234 ? 15.654 -11.030 9.607 1.00 95.50 234 CYS A O 1
ATOM 1854 N N . PRO A 1 235 ? 15.200 -12.203 11.477 1.00 93.81 235 PRO A N 1
ATOM 1855 C CA . PRO A 1 235 ? 15.611 -11.132 12.389 1.00 93.81 235 PRO A CA 1
ATOM 1856 C C . PRO A 1 235 ? 17.137 -10.998 12.519 1.00 93.81 235 PRO A C 1
ATOM 1858 O O . PRO A 1 235 ? 17.615 -10.021 13.078 1.00 93.81 235 PRO A O 1
ATOM 1861 N N . ILE A 1 236 ? 17.896 -11.988 12.035 1.00 93.75 236 ILE A N 1
ATOM 1862 C CA . ILE A 1 236 ? 19.358 -12.061 12.188 1.00 93.75 236 ILE A CA 1
ATOM 1863 C C . ILE A 1 236 ? 20.068 -11.610 10.904 1.00 93.75 236 ILE A C 1
ATOM 1865 O O . ILE A 1 236 ? 21.089 -10.933 10.957 1.00 93.75 236 ILE A O 1
ATOM 1869 N N . GLU A 1 237 ? 19.542 -11.989 9.737 1.00 94.12 237 GLU A N 1
ATOM 1870 C CA . GLU A 1 237 ? 20.186 -11.747 8.443 1.00 94.12 237 GLU A CA 1
ATOM 1871 C C . GLU A 1 237 ? 19.880 -10.330 7.925 1.00 94.12 237 GLU A C 1
ATOM 1873 O O . GLU A 1 237 ? 19.014 -10.125 7.071 1.00 94.12 237 GLU A O 1
ATOM 1878 N N . THR A 1 238 ? 20.623 -9.356 8.454 1.00 94.12 238 THR A N 1
ATOM 1879 C CA . THR A 1 238 ? 20.688 -7.957 8.003 1.00 94.12 238 THR A CA 1
ATOM 1880 C C . THR A 1 238 ? 22.158 -7.547 7.869 1.00 94.12 238 THR A C 1
ATOM 1882 O O . THR A 1 238 ? 22.981 -7.974 8.680 1.00 94.12 238 THR A O 1
ATOM 1885 N N . PRO A 1 239 ? 22.543 -6.715 6.883 1.00 92.94 239 PRO A N 1
ATOM 1886 C CA . PRO A 1 239 ? 23.893 -6.174 6.840 1.00 92.94 239 PRO A CA 1
ATOM 1887 C C . PRO A 1 239 ? 24.145 -5.269 8.048 1.00 92.94 239 PRO A C 1
ATOM 1889 O O . PRO A 1 239 ? 23.273 -4.502 8.464 1.00 92.94 239 PRO A O 1
ATOM 1892 N N . GLU A 1 240 ? 25.361 -5.323 8.573 1.00 92.12 240 GLU A N 1
ATOM 1893 C CA . GLU A 1 240 ? 25.818 -4.401 9.606 1.00 92.12 240 GLU A CA 1
ATOM 1894 C C . GLU A 1 240 ? 26.095 -2.999 9.025 1.00 92.12 240 GLU A C 1
ATOM 1896 O O . GLU A 1 240 ? 26.264 -2.801 7.816 1.00 92.12 240 GLU A O 1
ATOM 1901 N N . GLY A 1 241 ? 26.140 -1.993 9.901 1.00 91.50 241 GLY A N 1
ATOM 1902 C CA . GLY A 1 241 ? 26.480 -0.617 9.536 1.00 91.50 241 GLY A CA 1
ATOM 1903 C C . GLY A 1 241 ? 25.282 0.214 9.048 1.00 91.50 241 GLY A C 1
ATOM 1904 O O . GLY A 1 241 ? 24.188 0.111 9.602 1.00 91.50 241 GLY A O 1
ATOM 1905 N N . PRO A 1 242 ? 25.446 1.092 8.038 1.00 89.62 242 PRO A N 1
ATOM 1906 C CA . PRO A 1 242 ? 24.460 2.134 7.732 1.00 89.62 242 PRO A CA 1
ATOM 1907 C C . PRO A 1 242 ? 23.111 1.598 7.232 1.00 89.62 242 PRO A C 1
ATOM 1909 O O . PRO A 1 242 ? 22.105 2.300 7.353 1.00 89.62 242 PRO A O 1
ATOM 1912 N N . ASN A 1 243 ? 23.078 0.375 6.693 1.00 91.31 243 ASN A N 1
ATOM 1913 C CA . ASN A 1 243 ? 21.876 -0.256 6.137 1.00 91.31 243 ASN A CA 1
ATOM 1914 C C . ASN A 1 243 ? 21.207 -1.261 7.093 1.00 91.31 243 ASN A C 1
ATOM 1916 O O . ASN A 1 243 ? 20.294 -1.963 6.658 1.00 91.31 243 ASN A O 1
ATOM 1920 N N . ILE A 1 244 ? 21.642 -1.340 8.356 1.00 93.69 244 ILE A N 1
ATOM 1921 C CA . ILE A 1 244 ? 21.057 -2.256 9.342 1.00 93.69 244 ILE A CA 1
ATOM 1922 C C . ILE A 1 244 ? 19.541 -2.050 9.466 1.00 93.69 244 ILE A C 1
ATOM 1924 O O . ILE A 1 244 ? 19.077 -0.910 9.545 1.00 93.69 244 ILE A O 1
ATOM 1928 N N . GLY A 1 245 ? 18.784 -3.149 9.410 1.00 91.00 245 GLY A N 1
ATOM 1929 C CA . GLY A 1 245 ? 17.319 -3.183 9.494 1.00 91.00 245 GLY A CA 1
ATOM 1930 C C . GLY A 1 245 ? 16.580 -2.734 8.225 1.00 91.00 245 GLY A C 1
ATOM 1931 O O . GLY A 1 245 ? 15.383 -2.978 8.089 1.00 91.00 245 GLY A O 1
ATOM 1932 N N . LEU A 1 246 ? 17.273 -2.115 7.261 1.00 93.25 246 LEU A N 1
ATOM 1933 C CA . LEU A 1 246 ? 16.684 -1.624 6.003 1.00 93.25 246 LEU A CA 1
ATOM 1934 C C . LEU A 1 246 ? 16.764 -2.640 4.864 1.00 93.25 246 LEU A C 1
ATOM 1936 O O . LEU A 1 246 ? 16.057 -2.514 3.860 1.00 93.25 246 LEU A O 1
ATOM 1940 N N . ILE A 1 247 ? 17.643 -3.626 5.012 1.00 94.75 247 ILE A N 1
ATOM 1941 C CA . ILE A 1 247 ? 17.806 -4.743 4.095 1.00 94.75 247 ILE A CA 1
ATOM 1942 C C . ILE A 1 247 ? 17.652 -6.012 4.919 1.00 94.75 247 ILE A C 1
ATOM 1944 O O . ILE A 1 247 ? 18.490 -6.295 5.765 1.00 94.75 247 ILE A O 1
ATOM 1948 N N . ASN A 1 248 ? 16.604 -6.778 4.642 1.00 94.81 248 ASN A N 1
ATOM 1949 C CA . ASN A 1 248 ? 16.294 -8.003 5.374 1.00 94.81 248 ASN A CA 1
ATOM 1950 C C . ASN A 1 248 ? 16.176 -9.182 4.409 1.00 94.81 248 ASN A C 1
ATOM 1952 O O . ASN A 1 248 ? 16.042 -9.010 3.197 1.00 94.81 248 ASN A O 1
ATOM 1956 N N . SER A 1 249 ? 16.210 -10.393 4.949 1.00 95.44 249 SER A N 1
ATOM 1957 C CA . SER A 1 249 ? 16.047 -11.629 4.184 1.00 95.44 249 SER A CA 1
ATOM 1958 C C . SER A 1 249 ? 14.689 -12.268 4.460 1.00 95.44 249 SER A C 1
ATOM 1960 O O . SER A 1 249 ? 14.176 -12.224 5.583 1.00 95.44 249 SER A O 1
ATOM 1962 N N . LEU A 1 250 ? 14.087 -12.864 3.433 1.00 96.00 250 LEU A N 1
ATOM 1963 C CA . LEU A 1 250 ? 12.830 -13.593 3.563 1.00 96.00 250 LEU A CA 1
ATOM 1964 C C . LEU A 1 250 ? 13.059 -14.925 4.300 1.00 96.00 250 LEU A C 1
ATOM 1966 O O . LEU A 1 250 ? 13.917 -15.715 3.900 1.00 96.00 250 LEU A O 1
ATOM 1970 N N . SER A 1 251 ? 12.259 -15.225 5.329 1.00 95.69 251 SER A N 1
ATOM 1971 C CA . SER A 1 251 ? 12.368 -16.491 6.073 1.00 95.69 251 SER A CA 1
ATOM 1972 C C . SER A 1 251 ? 12.150 -17.720 5.176 1.00 95.69 251 SER A C 1
ATOM 1974 O O . SER A 1 251 ? 11.532 -17.634 4.114 1.00 95.69 251 SER A O 1
ATOM 1976 N N . SER A 1 252 ? 12.617 -18.894 5.612 1.00 94.19 252 SER A N 1
ATOM 1977 C CA . SER A 1 252 ? 12.640 -20.121 4.796 1.00 94.19 252 SER A CA 1
ATOM 1978 C C . SER A 1 252 ? 11.276 -20.514 4.215 1.00 94.19 252 SER A C 1
ATOM 1980 O O . SER A 1 252 ? 11.177 -20.805 3.025 1.00 94.19 252 SER A O 1
ATOM 1982 N N . PHE A 1 253 ? 10.219 -20.474 5.032 1.00 95.50 253 PHE A N 1
ATOM 1983 C CA . PHE A 1 253 ? 8.859 -20.871 4.639 1.00 95.50 253 PHE A CA 1
ATOM 1984 C C . PHE A 1 253 ? 7.938 -19.698 4.288 1.00 95.50 253 PHE A C 1
ATOM 1986 O O . PHE A 1 253 ? 6.770 -19.914 3.964 1.00 95.50 253 PHE A O 1
ATOM 1993 N N . ALA A 1 254 ? 8.441 -18.465 4.349 1.00 94.56 254 ALA A N 1
ATOM 1994 C CA . ALA A 1 254 ? 7.633 -17.293 4.063 1.00 94.56 254 ALA A CA 1
ATOM 1995 C C . ALA A 1 254 ? 7.254 -17.234 2.577 1.00 94.56 254 ALA A C 1
ATOM 1997 O O . ALA A 1 254 ? 8.052 -17.554 1.689 1.00 94.56 254 ALA A O 1
ATOM 1998 N N . LYS A 1 255 ? 6.016 -16.811 2.322 1.00 92.88 255 LYS A N 1
ATOM 1999 C CA . LYS A 1 255 ? 5.443 -16.616 0.989 1.00 92.88 255 LYS A CA 1
ATOM 2000 C C . LYS A 1 255 ? 4.829 -15.224 0.904 1.00 92.88 255 LYS A C 1
ATOM 2002 O O . LYS A 1 255 ? 4.385 -14.680 1.914 1.00 92.88 255 LYS A O 1
ATOM 2007 N N . VAL A 1 256 ? 4.826 -14.668 -0.301 1.00 91.44 256 VAL A N 1
ATOM 2008 C CA . VAL A 1 256 ? 4.130 -13.416 -0.613 1.00 91.44 256 VAL A CA 1
ATOM 2009 C C . VAL A 1 256 ? 2.686 -13.766 -0.974 1.00 91.44 256 VAL A C 1
ATOM 2011 O O . VAL A 1 256 ? 2.478 -14.749 -1.686 1.00 91.44 256 VAL A O 1
ATOM 2014 N N . ASN A 1 257 ? 1.733 -13.011 -0.423 1.00 87.31 257 ASN A N 1
ATOM 2015 C CA . ASN A 1 257 ? 0.304 -13.135 -0.725 1.00 87.31 257 ASN A CA 1
ATOM 2016 C C . ASN A 1 257 ? -0.022 -12.589 -2.118 1.00 87.31 257 ASN A C 1
ATOM 2018 O O . ASN A 1 257 ? 0.636 -11.595 -2.509 1.00 87.31 257 ASN A O 1
#

Foldseek 3Di:
DQAQFFFQQFWAFPPPRDGLGDHRDGDHPVSCVSQVVQCQPLVRHTQWDWDDDDPDPDPDIAIKRWTWTFLPPDPVRDIAIQIDLSNDDPVDPDDDPSNVVNVVSVVVSVVSVRDDDDDCQACVNPADDDPVNVLVVLQVVLVVVLVVQLVVVVVPDDPVDDDVVVSGDNVSNVVSNCCCCPPWPLNDDQDVPDPVSNVQNVQKDAQDGDVGDDLVRDDPVQLQDDPNCVQFWDRPPADDDSCRSRMTGGHPPHDHD

Secondary structure (DSSP, 8-state):
--TTPBBSS-EE-TTT--EEE-TT-B--HHHHHHHHHHHH-TTT-TTEEEE--SS-S--S-EEEEEEEEE-TT-TT--EEEEEE-----TT--S--HHHHHHHHHHHHHHHTT-S----TTSTTS-----HHHHHHHHHHHHHHHHHHHHHHHHHHS-GGG--HHHH---HHHHHHHHHHHHH-TTSPPPP-SSHHHHHHHHTEEESBSTTSB-TTT--HHHHS--GGGTTTB-SS---SSTTTTTEEEB-TT----

Organism: NCBI:txid582475

InterPro domains:
  IPR007642 RNA polymerase Rpb2, domain 2 [PF04561] (89-129)
  IPR007645 RNA polymerase Rpb2, domain 3 [PF04565] (188-256)
  IPR015712 DNA-directed RNA polymerase, subunit 2 [PTHR20856] (99-252)
  IPR037034 RNA polymerase Rpb2, domain 2 superfamily [G3DSA:3.90.1110.10] (95-121)

Sequence (257 aa):
RLFNQTIAETLVDPETGEILVEKGTVLDRRTLDKILPYLEDSSKGIGYRTLSQVGGVLEDDVTIQSIKIYAPKDEAQKEINIIGNAYIDEEVKNITPADVLSSVGYFFNLLYQVGATDDIDHLGNRRLRSVGELLQNQFRIGLSRMERVVRERMSINDTAAIVPQQLINIRPVIASIKEFFGSSQLSQFMDQTNPLAELTHKRRLSALGPGGLTRERAGFEVRDVHYSHYGRMCPIETPEGPNIGLINSLSSFAKVN

pLDDT: mean 88.02, std 7.57, range [57.97, 96.81]